Protein AF-A0A8T3WS77-F1 (afdb_monomer_lite)

Radius of gyration: 33.25 Å; chains: 1; bounding box: 55×69×124 Å

Structure (mmCIF, N/CA/C/O backbone):
data_AF-A0A8T3WS77-F1
#
_entry.id   AF-A0A8T3WS77-F1
#
loop_
_atom_site.group_PDB
_atom_site.id
_atom_site.type_symbol
_atom_site.label_atom_id
_atom_site.label_alt_id
_atom_site.label_comp_id
_atom_site.label_asym_id
_atom_site.label_entity_id
_atom_site.label_seq_id
_atom_site.pdbx_PDB_ins_code
_atom_site.Cartn_x
_atom_site.Cartn_y
_atom_site.Cartn_z
_atom_site.occupancy
_atom_site.B_iso_or_equiv
_atom_site.auth_seq_id
_atom_site.auth_comp_id
_atom_site.auth_asym_id
_atom_site.auth_atom_id
_atom_site.pdbx_PDB_model_num
ATOM 1 N N . MET A 1 1 ? -31.672 41.335 33.590 1.00 37.50 1 MET A N 1
ATOM 2 C CA . MET A 1 1 ? -30.505 41.787 32.797 1.00 37.50 1 MET A CA 1
ATOM 3 C C . MET A 1 1 ? -29.752 40.550 32.318 1.00 37.50 1 MET A C 1
ATOM 5 O O . MET A 1 1 ? -29.594 39.619 33.091 1.00 37.50 1 MET A O 1
ATOM 9 N N . LYS A 1 2 ? -29.423 40.515 31.024 1.00 42.16 2 LYS A N 1
ATOM 10 C CA . LYS A 1 2 ? -28.961 39.375 30.209 1.00 42.16 2 LYS A CA 1
ATOM 11 C C . LYS A 1 2 ? -27.838 38.520 30.824 1.00 42.16 2 LYS A C 1
ATOM 13 O O . LYS A 1 2 ? -26.858 39.079 31.298 1.00 42.16 2 LYS A O 1
ATOM 18 N N . ARG A 1 3 ? -27.877 37.203 30.573 1.00 32.72 3 ARG A N 1
ATOM 19 C CA . ARG A 1 3 ? -26.680 36.433 30.176 1.00 32.72 3 ARG A CA 1
ATOM 20 C C . ARG A 1 3 ? -27.038 35.281 29.228 1.00 32.72 3 ARG A C 1
ATOM 22 O O . ARG A 1 3 ? -27.359 34.172 29.628 1.00 32.72 3 ARG A O 1
ATOM 29 N N . GLN A 1 4 ? -27.001 35.613 27.937 1.00 43.47 4 GLN A N 1
ATOM 30 C CA . GLN A 1 4 ? -26.746 34.681 26.841 1.00 43.47 4 GLN A CA 1
ATOM 31 C C . GLN A 1 4 ? -25.265 34.278 26.916 1.00 43.47 4 GLN A C 1
ATOM 33 O O . GLN A 1 4 ? -24.414 35.101 26.588 1.00 43.47 4 GLN A O 1
ATOM 38 N N . THR A 1 5 ? -24.944 33.050 27.327 1.00 40.16 5 THR A N 1
ATOM 39 C CA . THR A 1 5 ? -23.551 32.543 27.303 1.00 40.16 5 THR A CA 1
ATOM 40 C C . THR A 1 5 ? -23.443 31.037 27.035 1.00 40.16 5 THR A C 1
ATOM 42 O O . THR A 1 5 ? -22.443 30.435 27.379 1.00 40.16 5 THR A O 1
ATOM 45 N N . LEU A 1 6 ? -24.433 30.411 26.390 1.00 41.38 6 LEU A N 1
ATOM 46 C CA . LEU A 1 6 ? -24.457 28.947 26.188 1.00 41.38 6 LEU A CA 1
ATOM 47 C C . LEU A 1 6 ? -24.265 28.489 24.730 1.00 41.38 6 LEU A C 1
ATOM 49 O O . LEU A 1 6 ? -24.618 27.373 24.381 1.00 41.38 6 LEU A O 1
ATOM 53 N N . LYS A 1 7 ? -23.722 29.339 23.846 1.00 40.12 7 LYS A N 1
ATOM 54 C CA . LYS A 1 7 ? -23.581 29.014 22.408 1.00 40.12 7 LYS A CA 1
ATOM 55 C C . LYS A 1 7 ? -22.184 29.212 21.802 1.00 40.12 7 LYS A C 1
ATOM 57 O O . LYS A 1 7 ? -22.070 29.208 20.583 1.00 40.12 7 LYS A O 1
ATOM 62 N N . ARG A 1 8 ? -21.128 29.415 22.601 1.00 38.31 8 ARG A N 1
ATOM 63 C CA . ARG A 1 8 ? -19.787 29.739 22.061 1.00 38.31 8 ARG A CA 1
ATOM 64 C C . ARG A 1 8 ? -18.691 28.689 22.262 1.00 38.31 8 ARG A C 1
ATOM 66 O O . ARG A 1 8 ? -17.668 28.819 21.601 1.00 38.31 8 ARG A O 1
ATOM 73 N N . ASP A 1 9 ? -18.913 27.641 23.052 1.00 38.66 9 ASP A N 1
ATOM 74 C CA . ASP A 1 9 ? -17.830 26.701 23.393 1.00 38.66 9 ASP A CA 1
ATOM 75 C C . ASP A 1 9 ? -17.678 25.512 22.426 1.00 38.66 9 ASP A C 1
ATOM 77 O O . ASP A 1 9 ? -16.672 24.817 22.469 1.00 38.66 9 ASP A O 1
ATOM 81 N N . LEU A 1 10 ? -18.595 25.335 21.468 1.00 42.12 10 LEU A N 1
ATOM 82 C CA . LEU A 1 10 ? -18.519 24.271 20.449 1.00 42.12 10 LEU A CA 1
ATOM 83 C C . LEU A 1 10 ? -17.577 24.585 19.268 1.00 42.12 10 LEU A C 1
ATOM 85 O O . LEU A 1 10 ? -17.506 23.809 18.322 1.00 42.12 10 LEU A O 1
ATOM 89 N N . LEU A 1 11 ? -16.891 25.735 19.271 1.00 35.28 11 LEU A N 1
ATOM 90 C CA . LEU A 1 11 ? -16.164 26.238 18.094 1.00 35.28 11 LEU A CA 1
ATOM 91 C C . LEU A 1 11 ? -14.633 26.264 18.230 1.00 35.28 11 LEU A C 1
ATOM 93 O O . LEU A 1 11 ? -13.970 26.622 17.262 1.00 35.28 11 LEU A O 1
ATOM 97 N N . PHE A 1 12 ? -14.053 25.878 19.375 1.00 39.97 12 PHE A N 1
ATOM 98 C CA . PHE A 1 12 ? -12.594 25.922 19.575 1.00 39.97 12 PHE A CA 1
ATOM 99 C C . PHE A 1 12 ? -12.070 24.765 20.456 1.00 39.97 12 PHE A C 1
ATOM 101 O O . PHE A 1 12 ? -11.932 24.945 21.669 1.00 39.97 12 PHE A O 1
ATOM 108 N N . PRO A 1 13 ? -11.716 23.597 19.880 1.00 44.62 13 PRO A N 1
ATOM 109 C CA . PRO A 1 13 ? -11.184 22.452 20.636 1.00 44.62 13 PRO A CA 1
ATOM 110 C C . PRO A 1 13 ? -9.808 22.709 21.288 1.00 44.62 13 PRO A C 1
ATOM 112 O O . PRO A 1 13 ? -9.414 22.004 22.215 1.00 44.62 13 PRO A O 1
ATOM 115 N N . GLU A 1 14 ? -9.084 23.755 20.884 1.00 38.44 14 GLU A N 1
ATOM 116 C CA . GLU A 1 14 ? -7.725 24.038 21.376 1.00 38.44 14 GLU A CA 1
ATOM 117 C C . GLU A 1 14 ? -7.670 24.563 22.822 1.00 38.44 14 GLU A C 1
ATOM 119 O O . GLU A 1 14 ? -6.635 24.464 23.484 1.00 38.44 14 GLU A O 1
ATOM 124 N N . ARG A 1 15 ? -8.786 25.067 23.372 1.00 41.72 15 ARG A N 1
ATOM 125 C CA . ARG A 1 15 ? -8.836 25.489 24.785 1.00 41.72 15 ARG A CA 1
ATOM 126 C C . ARG A 1 15 ? -8.884 24.324 25.779 1.00 41.72 15 ARG A C 1
ATOM 128 O O . ARG A 1 15 ? -8.581 24.544 26.949 1.00 41.72 15 ARG A O 1
ATOM 135 N N . ASN A 1 16 ? -9.169 23.099 25.331 1.00 52.88 16 ASN A N 1
ATOM 136 C CA . ASN A 1 16 ? -9.211 21.922 26.207 1.00 52.88 16 ASN A CA 1
ATOM 137 C C . ASN A 1 16 ? -7.826 21.332 26.518 1.00 52.88 16 ASN A C 1
ATOM 139 O O . ASN A 1 16 ? -7.649 20.717 27.567 1.00 52.88 16 ASN A O 1
ATOM 143 N N . VAL A 1 17 ? -6.813 21.581 25.682 1.00 53.41 17 VAL A N 1
ATOM 144 C CA . VAL A 1 17 ? -5.454 21.045 25.902 1.00 53.41 17 VAL A CA 1
ATOM 145 C C . VAL A 1 17 ? -4.770 21.685 27.116 1.00 53.41 17 VAL A C 1
ATOM 147 O O . VAL A 1 17 ? -4.058 21.021 27.864 1.00 53.41 17 VAL A O 1
ATOM 150 N N . PHE A 1 18 ? -5.037 22.964 27.383 1.00 44.22 18 PHE A N 1
ATOM 151 C CA . PHE A 1 18 ? -4.497 23.642 28.566 1.00 44.22 18 PHE A CA 1
ATOM 152 C C . PHE A 1 18 ? -5.284 23.337 29.851 1.00 44.22 18 PHE A C 1
ATOM 154 O O . PHE A 1 18 ? -4.713 23.407 30.939 1.00 44.22 18 PHE A O 1
ATOM 161 N N . GLY A 1 19 ? -6.557 22.938 29.740 1.00 55.22 19 GLY A N 1
ATOM 162 C CA . GLY A 1 19 ? -7.317 22.368 30.860 1.00 55.22 19 GLY A CA 1
ATOM 163 C C . GLY A 1 19 ? -6.728 21.033 31.328 1.00 55.22 19 GLY A C 1
ATOM 164 O O . GLY A 1 19 ? -6.504 20.848 32.521 1.00 55.22 19 GLY A O 1
ATOM 165 N N . LEU A 1 20 ? -6.340 20.174 30.376 1.00 51.81 20 LEU A N 1
ATOM 166 C CA . LEU A 1 20 ? -5.694 18.876 30.624 1.00 51.81 20 LEU A CA 1
ATOM 167 C C . LEU A 1 20 ? -4.402 18.982 31.455 1.00 51.81 20 LEU A C 1
ATOM 169 O O . LEU A 1 20 ? -4.178 18.186 32.364 1.00 51.81 20 LEU A O 1
ATOM 173 N N . LEU A 1 21 ? -3.562 19.986 31.186 1.00 50.09 21 LEU A N 1
ATOM 174 C CA . LEU A 1 21 ? -2.326 20.225 31.947 1.00 50.09 21 LEU A CA 1
ATOM 175 C C . LEU A 1 21 ? -2.589 20.742 33.369 1.00 50.09 21 LEU A C 1
ATOM 177 O O . LEU A 1 21 ? -1.836 20.421 34.290 1.00 50.09 21 LEU A O 1
ATOM 181 N N . ARG A 1 22 ? -3.656 21.526 33.556 1.00 49.22 22 ARG A N 1
ATOM 182 C CA . ARG A 1 22 ? -4.035 22.077 34.863 1.00 49.22 22 ARG A CA 1
ATOM 183 C C . ARG A 1 22 ? -4.580 20.999 35.796 1.00 49.22 22 ARG A C 1
ATOM 185 O O . ARG A 1 22 ? -4.257 20.997 36.981 1.00 49.22 22 ARG A O 1
ATOM 192 N N . ASP A 1 23 ? -5.367 20.076 35.258 1.00 49.25 23 ASP A N 1
ATOM 193 C CA . ASP A 1 23 ? -6.013 19.027 36.047 1.00 49.25 23 ASP A CA 1
ATOM 194 C C . ASP A 1 23 ? -5.061 17.845 36.334 1.00 49.25 23 ASP A C 1
ATOM 196 O O . ASP A 1 23 ? -5.193 17.172 37.354 1.00 49.25 23 ASP A O 1
ATOM 200 N N . TYR A 1 24 ? -4.007 17.669 35.525 1.00 51.91 24 TYR A N 1
ATOM 201 C CA . TYR A 1 24 ? -2.871 16.798 35.857 1.00 51.91 24 TYR A CA 1
ATOM 202 C C . TYR A 1 24 ? -2.105 17.285 37.100 1.00 51.91 24 TYR A C 1
ATOM 204 O O . TYR A 1 24 ? -1.693 16.486 37.938 1.00 51.91 24 TYR A O 1
ATOM 212 N N . GLN A 1 25 ? -1.942 18.602 37.262 1.00 50.12 25 GLN A N 1
ATOM 213 C CA . GLN A 1 25 ? -1.237 19.177 38.415 1.00 50.12 25 GLN A CA 1
ATOM 214 C C . GLN A 1 25 ? -2.033 19.098 39.725 1.00 50.12 25 GLN A C 1
ATOM 216 O O . GLN A 1 25 ? -1.439 19.205 40.798 1.00 50.12 25 GLN A O 1
ATOM 221 N N . SER A 1 26 ? -3.354 18.912 39.670 1.00 53.62 26 SER A N 1
ATOM 222 C CA . SER A 1 26 ? -4.216 18.927 40.857 1.00 53.62 26 SER A CA 1
ATOM 223 C C . SER A 1 26 ? -4.420 17.554 41.509 1.00 53.62 26 SER A C 1
ATOM 225 O O . SER A 1 26 ? -5.131 17.473 42.509 1.00 53.62 26 SER A O 1
ATOM 227 N N . ASN A 1 27 ? -3.796 16.481 40.996 1.00 42.94 27 ASN A N 1
ATOM 228 C CA . ASN A 1 27 ? -3.907 15.112 41.534 1.00 42.94 27 ASN A CA 1
ATOM 229 C C . AS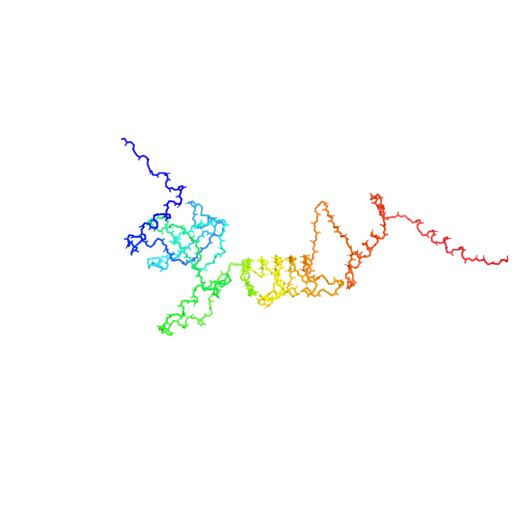N A 1 27 ? -5.361 14.599 41.684 1.00 42.94 27 ASN A C 1
ATOM 231 O O . ASN A 1 27 ? -5.629 13.655 42.424 1.00 42.94 27 ASN A O 1
ATOM 235 N N . SER A 1 28 ? -6.304 15.190 40.946 1.00 45.47 28 SER A N 1
ATOM 236 C CA . SER A 1 28 ? -7.742 14.883 40.960 1.00 45.47 28 SER A CA 1
ATOM 237 C C . SER A 1 28 ? -8.131 13.848 39.886 1.00 45.47 28 SER A C 1
ATOM 239 O O . SER A 1 28 ? -9.201 13.930 39.285 1.00 45.47 28 SER A O 1
ATOM 241 N N . LEU A 1 29 ? -7.252 12.888 39.595 1.00 46.59 29 LEU A N 1
ATOM 242 C CA . LEU A 1 29 ? -7.400 11.944 38.476 1.00 46.59 29 LEU A CA 1
ATOM 243 C C . LEU A 1 29 ? -8.070 10.610 38.850 1.00 46.59 29 LEU A C 1
ATOM 245 O O . LEU A 1 29 ? -8.107 9.707 38.020 1.00 46.59 29 LEU A O 1
ATOM 249 N N . SER A 1 30 ? -8.596 10.446 40.069 1.00 42.34 30 SER A N 1
ATOM 250 C CA . SER A 1 30 ? -9.096 9.133 40.510 1.00 42.34 30 SER A CA 1
ATOM 251 C C . SER A 1 30 ? -10.479 8.742 39.977 1.00 42.34 30 SER A C 1
ATOM 253 O O . SER A 1 30 ? -10.819 7.576 40.100 1.00 42.34 30 SER A O 1
ATOM 255 N N . ASP A 1 31 ? -11.250 9.655 39.369 1.00 44.44 31 ASP A N 1
ATOM 256 C CA . ASP A 1 31 ? -12.595 9.335 38.837 1.00 44.44 31 ASP A CA 1
ATOM 257 C C . ASP A 1 31 ? -12.935 9.966 37.471 1.00 44.44 31 ASP A C 1
ATOM 259 O O . ASP A 1 31 ? -13.954 9.638 36.863 1.00 44.44 31 ASP A O 1
ATOM 263 N N . SER A 1 32 ? -12.087 10.847 36.931 1.00 48.34 32 SER A N 1
ATOM 264 C CA . SER A 1 32 ? -12.316 11.536 35.652 1.00 48.34 32 SER A CA 1
ATOM 265 C C . SER A 1 32 ? -11.465 10.939 34.530 1.00 48.34 32 SER A C 1
ATOM 267 O O . SER A 1 32 ? -10.690 11.620 33.861 1.00 48.34 32 SER A O 1
ATOM 269 N N . GLY A 1 33 ? -11.578 9.626 34.325 1.00 55.62 33 GLY A N 1
ATOM 270 C CA . GLY A 1 33 ? -10.939 8.945 33.201 1.00 55.62 33 GLY A CA 1
ATOM 271 C C . GLY A 1 33 ? -11.554 9.392 31.876 1.00 55.62 33 GLY A C 1
ATOM 272 O O . GLY A 1 33 ? -12.434 8.720 31.369 1.00 55.62 33 GLY A O 1
ATOM 273 N N . PHE A 1 34 ? -11.124 10.529 31.323 1.00 71.50 34 PHE A N 1
ATOM 274 C CA . PHE A 1 34 ? -11.650 11.066 30.061 1.00 71.50 34 PHE A CA 1
ATOM 275 C C . PHE A 1 34 ? -11.342 10.167 28.859 1.00 71.50 34 PHE A C 1
ATOM 277 O O . PHE A 1 34 ? -12.087 10.173 27.883 1.00 71.50 34 PHE A O 1
ATOM 284 N N . LEU A 1 35 ? -10.254 9.395 28.930 1.00 85.88 35 LEU A N 1
ATOM 285 C CA . LEU A 1 35 ? -9.844 8.457 27.894 1.00 85.88 35 LEU A CA 1
ATOM 286 C C . LEU A 1 35 ? -10.231 7.036 28.299 1.00 85.88 35 LEU A C 1
ATOM 288 O O . LEU A 1 35 ? -9.735 6.501 29.291 1.00 85.88 35 LEU A O 1
ATOM 292 N N . HIS A 1 36 ? -11.075 6.409 27.494 1.00 89.62 36 HIS A N 1
ATOM 293 C CA . HIS A 1 36 ? -11.517 5.043 27.697 1.00 89.62 36 HIS A CA 1
ATOM 294 C C . HIS A 1 36 ? -10.959 4.121 26.629 1.00 89.62 36 HIS A C 1
ATOM 296 O O . HIS A 1 36 ? -10.745 4.496 25.476 1.00 89.62 36 HIS A O 1
ATOM 302 N N . ARG A 1 37 ? -10.761 2.868 27.026 1.00 88.25 37 ARG A N 1
ATOM 303 C CA . ARG A 1 37 ? -10.447 1.791 26.103 1.00 88.25 37 ARG A CA 1
ATOM 304 C C . ARG A 1 37 ? -11.737 1.124 25.653 1.00 88.25 37 ARG A C 1
ATOM 306 O O . ARG A 1 37 ? -12.512 0.687 26.506 1.00 88.25 37 ARG A O 1
ATOM 313 N N . ALA A 1 38 ? -11.929 0.980 24.349 1.00 91.62 38 ALA A N 1
ATOM 314 C CA . ALA A 1 38 ? -13.107 0.333 23.790 1.00 91.62 38 ALA A CA 1
ATOM 315 C C . ALA A 1 38 ? -12.745 -0.755 22.770 1.00 91.62 38 ALA A C 1
ATOM 317 O O . ALA A 1 38 ? -11.688 -0.682 22.145 1.00 91.62 38 ALA A O 1
ATOM 318 N N . ILE A 1 39 ? -13.616 -1.755 22.621 1.00 89.81 39 ILE A N 1
ATOM 319 C CA . ILE A 1 39 ? -13.580 -2.747 21.535 1.00 89.81 39 ILE A CA 1
ATOM 320 C C . ILE A 1 39 ? -14.597 -2.332 20.489 1.00 89.81 39 ILE A C 1
ATOM 322 O O . ILE A 1 39 ? -15.760 -2.103 20.819 1.00 89.81 39 ILE A O 1
ATOM 326 N N . VAL A 1 40 ? -14.165 -2.256 19.240 1.00 91.06 40 VAL A N 1
ATOM 327 C CA . VAL A 1 40 ? -15.022 -1.957 18.097 1.00 91.06 40 VAL A CA 1
ATOM 328 C C . VAL A 1 40 ? -15.976 -3.125 17.878 1.00 91.06 40 VAL A C 1
ATOM 330 O O . VAL A 1 40 ? -15.537 -4.259 17.718 1.00 91.06 40 VAL A O 1
ATOM 333 N N . VAL A 1 41 ? -17.276 -2.855 17.877 1.00 91.44 41 VAL A N 1
ATOM 334 C CA . VAL A 1 41 ? -18.315 -3.869 17.648 1.00 91.44 41 VAL A CA 1
ATOM 335 C C . VAL A 1 41 ? -18.865 -3.772 16.237 1.00 91.44 41 VAL A C 1
ATOM 337 O O . VAL A 1 41 ? -19.059 -4.799 15.605 1.00 91.44 41 VAL A O 1
ATOM 340 N N . SER A 1 42 ? -19.085 -2.556 15.741 1.00 91.06 42 SER A N 1
ATOM 341 C CA . SER A 1 42 ? -19.472 -2.326 14.352 1.00 91.06 42 SER A CA 1
ATOM 342 C C . SER A 1 42 ? -18.898 -1.017 13.830 1.00 91.06 42 SER A C 1
ATOM 344 O O . SER A 1 42 ? -18.563 -0.111 14.604 1.00 91.06 42 SER A O 1
ATOM 346 N N . ILE A 1 43 ? -18.769 -0.923 12.508 1.00 91.25 43 ILE A N 1
ATOM 347 C CA . ILE A 1 43 ? -18.176 0.227 11.823 1.00 91.25 43 ILE A CA 1
ATOM 348 C C . ILE A 1 43 ? -19.105 0.680 10.710 1.00 91.25 43 ILE A C 1
ATOM 350 O O . ILE A 1 43 ? -19.525 -0.112 9.871 1.00 91.25 43 ILE A O 1
ATOM 354 N N . ASP A 1 44 ? -19.350 1.982 10.649 1.00 90.81 44 ASP A N 1
ATOM 355 C CA . ASP A 1 44 ? -19.983 2.605 9.502 1.00 90.81 44 ASP A CA 1
ATOM 356 C C . ASP A 1 44 ? -18.950 3.317 8.632 1.00 90.81 44 ASP A C 1
ATOM 358 O O . ASP A 1 44 ? -18.524 4.443 8.897 1.00 90.81 44 ASP A O 1
ATOM 362 N N . GLN A 1 45 ? -18.561 2.632 7.560 1.00 86.56 45 GLN A N 1
ATOM 363 C CA . GLN A 1 45 ? -17.568 3.102 6.599 1.00 86.56 45 GLN A CA 1
ATOM 364 C C . GLN A 1 45 ? -18.089 4.248 5.713 1.00 86.56 45 GLN A C 1
ATOM 366 O O . GLN A 1 45 ? -17.304 5.064 5.223 1.00 86.56 45 GLN A O 1
ATOM 371 N N . LEU A 1 46 ? -19.406 4.332 5.492 1.00 84.38 46 LEU A N 1
ATOM 372 C CA . LEU A 1 46 ? -20.017 5.271 4.542 1.00 84.38 46 LEU A CA 1
ATOM 373 C C . LEU A 1 46 ? -20.597 6.520 5.218 1.00 84.38 46 LEU A C 1
ATOM 375 O O . LEU A 1 46 ? -20.644 7.581 4.585 1.00 84.38 46 LEU A O 1
ATOM 379 N N . GLY A 1 47 ? -20.960 6.411 6.493 1.00 84.69 47 GLY A N 1
ATOM 380 C CA . GLY A 1 47 ? -21.608 7.445 7.288 1.00 84.69 47 GLY A CA 1
ATOM 381 C C . GLY A 1 47 ? -23.139 7.389 7.204 1.00 84.69 47 GLY A C 1
ATOM 382 O O . GLY A 1 47 ? -23.723 7.180 6.137 1.00 84.69 47 GLY A O 1
ATOM 383 N N . GLY A 1 48 ? -23.800 7.666 8.328 1.00 83.81 48 GLY A N 1
ATOM 384 C CA . GLY A 1 48 ? -25.252 7.749 8.469 1.00 83.81 48 GLY A CA 1
ATOM 385 C C . GLY A 1 48 ? -25.986 6.423 8.691 1.00 83.81 48 GLY A C 1
ATOM 386 O O . GLY A 1 48 ? -27.206 6.425 8.556 1.00 83.81 48 GLY A O 1
ATOM 387 N N . ALA A 1 49 ? -25.285 5.320 8.972 1.00 85.44 49 ALA A N 1
ATOM 388 C CA . ALA A 1 49 ? -25.870 4.003 9.235 1.00 85.44 49 ALA A CA 1
ATOM 389 C C . ALA A 1 49 ? -26.010 3.669 10.731 1.00 85.44 49 ALA A C 1
ATOM 391 O O . ALA A 1 49 ? -26.813 2.805 11.076 1.00 85.44 49 ALA A O 1
ATOM 392 N N . LEU A 1 50 ? -25.242 4.316 11.620 1.00 83.56 50 LEU A N 1
ATOM 393 C CA . LEU A 1 50 ? -25.298 4.025 13.064 1.00 83.56 50 LEU A CA 1
ATOM 394 C C . LEU A 1 50 ? -26.350 4.860 13.794 1.00 83.56 50 LEU A C 1
ATOM 396 O O . LEU A 1 50 ? -26.946 4.374 14.752 1.00 83.56 50 LEU A O 1
ATOM 400 N N . GLU A 1 51 ? -26.564 6.099 13.350 1.00 80.88 51 GLU A N 1
ATOM 401 C CA . GLU A 1 51 ? -27.537 7.023 13.932 1.00 80.88 51 GLU A CA 1
ATOM 402 C C . GLU A 1 51 ? -28.317 7.748 12.834 1.00 80.88 51 GLU A C 1
ATOM 404 O O . GLU A 1 51 ? -27.746 8.238 11.855 1.00 80.88 51 GLU A O 1
ATOM 409 N N . ASP A 1 52 ? -29.632 7.870 13.026 1.00 72.62 52 ASP A N 1
ATOM 410 C CA . ASP A 1 52 ? -30.506 8.503 12.041 1.00 72.62 52 ASP A CA 1
ATOM 411 C C . ASP A 1 52 ? -30.231 10.011 11.907 1.00 72.62 52 ASP A C 1
ATOM 413 O O . ASP A 1 52 ? -30.245 10.544 10.788 1.00 72.62 52 ASP A O 1
ATOM 417 N N . LYS A 1 53 ? -30.020 10.728 13.030 1.00 72.31 53 LYS A N 1
ATOM 418 C CA . LYS A 1 53 ? -29.816 12.193 13.072 1.00 72.31 53 LYS A CA 1
ATOM 419 C C . LYS A 1 53 ? -29.066 12.667 14.341 1.00 72.31 53 LYS A C 1
ATOM 421 O O . LYS A 1 53 ? -29.581 12.432 15.431 1.00 72.31 53 LYS A O 1
ATOM 426 N N . PRO A 1 54 ? -27.991 13.478 14.218 1.00 77.38 54 PRO A N 1
ATOM 427 C CA . PRO A 1 54 ? -27.297 13.818 12.975 1.00 77.38 54 PRO A CA 1
ATOM 428 C C . PRO A 1 54 ? -26.669 12.568 12.353 1.00 77.38 54 PRO A C 1
ATOM 430 O O . PRO A 1 54 ? -26.224 11.679 13.066 1.00 77.38 54 PRO A O 1
ATOM 433 N N . LYS A 1 55 ? -26.645 12.497 11.016 1.00 85.06 55 LYS A N 1
ATOM 434 C CA . LYS A 1 55 ? -25.969 11.389 10.336 1.00 85.06 55 LYS A CA 1
ATOM 435 C C . LYS A 1 55 ? -24.509 11.374 10.760 1.00 85.06 55 LYS A C 1
ATOM 437 O O . LYS A 1 55 ? -23.815 12.380 10.603 1.00 85.06 55 LYS A O 1
ATOM 442 N N . ASN A 1 56 ? -24.066 10.237 11.265 1.00 88.88 56 ASN A N 1
ATOM 443 C CA . ASN A 1 56 ? -22.694 10.057 11.689 1.00 88.88 56 ASN A CA 1
ATOM 444 C C . ASN A 1 56 ? -21.734 10.157 10.475 1.00 88.88 56 ASN A C 1
ATOM 446 O O . ASN A 1 56 ? -22.085 9.741 9.368 1.00 88.88 56 ASN A O 1
ATOM 450 N N . PRO A 1 57 ? -20.537 10.742 10.633 1.00 90.38 57 PRO A N 1
ATOM 451 C CA . PRO A 1 57 ? -19.529 10.811 9.582 1.00 90.38 57 PRO A CA 1
ATOM 452 C C . PRO A 1 57 ? -19.002 9.420 9.205 1.00 90.38 57 PRO A C 1
ATOM 454 O O . PRO A 1 57 ? -19.203 8.432 9.918 1.00 90.38 57 PRO A O 1
ATOM 457 N N . LYS A 1 58 ? -18.280 9.359 8.082 1.00 89.19 58 LYS A N 1
ATOM 458 C CA . LYS A 1 58 ? -17.561 8.154 7.648 1.00 89.19 58 LYS A CA 1
ATOM 459 C C . LYS A 1 58 ? -16.630 7.652 8.748 1.00 89.19 58 LYS A C 1
ATOM 461 O O . LYS A 1 58 ? -16.029 8.463 9.446 1.00 89.19 58 LYS A O 1
ATOM 466 N N . ASN A 1 59 ? -16.486 6.336 8.853 1.00 90.69 59 ASN A N 1
ATOM 467 C CA . ASN A 1 59 ? -15.658 5.640 9.842 1.00 90.69 59 ASN A CA 1
ATOM 468 C C . ASN A 1 59 ? -16.053 5.920 11.297 1.00 90.69 59 ASN A C 1
ATOM 470 O O . ASN A 1 59 ? -15.211 5.914 12.197 1.00 90.69 59 ASN A O 1
ATOM 474 N N . SER A 1 60 ? -17.341 6.165 11.534 1.00 93.44 60 SER A N 1
ATOM 475 C CA . SER A 1 60 ? -17.882 6.117 12.894 1.00 93.44 60 SER A CA 1
ATOM 476 C C . SER A 1 60 ? -18.005 4.669 13.351 1.00 93.44 60 SER A C 1
ATOM 478 O O . SER A 1 60 ? -18.169 3.766 12.530 1.00 93.44 60 SER A O 1
ATOM 480 N N . ILE A 1 61 ? -17.953 4.450 14.658 1.00 94.62 61 ILE A N 1
ATOM 481 C CA . ILE A 1 61 ? -17.941 3.110 15.246 1.00 94.62 61 ILE A CA 1
ATOM 482 C C . ILE A 1 61 ? -18.968 3.007 16.365 1.00 94.62 61 ILE A C 1
ATOM 484 O O . ILE A 1 61 ? -19.182 3.978 17.086 1.00 94.62 61 ILE A O 1
ATOM 488 N N . LYS A 1 62 ? -19.548 1.822 16.561 1.00 95.06 62 LYS A N 1
ATOM 489 C CA . LYS A 1 62 ? -20.095 1.433 17.866 1.00 95.06 62 LYS A CA 1
ATOM 490 C C . LYS A 1 62 ? -19.029 0.653 18.601 1.00 95.06 62 LYS A C 1
ATOM 492 O O . LYS A 1 62 ? -18.444 -0.278 18.041 1.00 95.06 62 LYS A O 1
ATOM 497 N N . ALA A 1 63 ? -18.761 1.028 19.845 1.00 94.19 63 ALA A N 1
ATOM 498 C CA . ALA A 1 63 ? -17.709 0.383 20.611 1.00 94.19 63 ALA A CA 1
ATOM 499 C C . ALA A 1 63 ? -18.123 0.126 22.057 1.00 94.19 63 ALA A C 1
ATOM 501 O O . ALA A 1 63 ? -18.825 0.911 22.689 1.00 94.19 63 ALA A O 1
ATOM 502 N N . ARG A 1 64 ? -17.653 -0.999 22.591 1.00 92.00 64 ARG A N 1
ATOM 503 C CA . ARG A 1 64 ? -17.898 -1.424 23.966 1.00 92.00 64 ARG A CA 1
ATOM 504 C C . ARG A 1 64 ? -16.742 -1.000 24.852 1.00 92.00 64 ARG A C 1
ATOM 506 O O . ARG A 1 64 ? -15.608 -1.414 24.616 1.00 92.00 64 ARG A O 1
ATOM 513 N N . ILE A 1 65 ? -17.019 -0.209 25.884 1.00 91.00 65 ILE A N 1
ATOM 514 C CA . ILE A 1 65 ? -15.999 0.212 26.849 1.00 91.00 65 ILE A CA 1
ATOM 515 C C . ILE A 1 65 ? -15.556 -0.989 27.690 1.00 91.00 65 ILE A C 1
ATOM 517 O O . ILE A 1 65 ? -16.372 -1.625 28.347 1.00 91.00 65 ILE A O 1
ATOM 521 N N . ILE A 1 66 ? -14.257 -1.293 27.688 1.00 83.31 66 ILE A N 1
ATOM 522 C CA . ILE A 1 66 ? -13.696 -2.426 28.448 1.00 83.31 66 ILE A CA 1
ATOM 523 C C . ILE A 1 66 ? -13.526 -2.065 29.921 1.00 83.31 66 ILE A C 1
ATOM 525 O O . ILE A 1 66 ? -13.683 -2.909 30.796 1.00 83.31 66 ILE A O 1
ATOM 529 N N . SER A 1 67 ? -13.170 -0.810 30.199 1.00 73.56 67 SER A N 1
ATOM 530 C CA . SER A 1 67 ? -12.887 -0.342 31.558 1.00 73.56 67 SER A CA 1
ATOM 531 C C . SER A 1 67 ? -14.137 -0.184 32.426 1.00 73.56 67 SER A C 1
ATOM 533 O O . SER A 1 67 ? -14.009 0.113 33.607 1.00 73.56 67 SER A O 1
ATOM 535 N N . ASP A 1 68 ? -15.331 -0.331 31.854 1.00 76.62 68 ASP A N 1
ATOM 536 C CA . ASP A 1 68 ? -16.594 -0.065 32.529 1.00 76.62 68 ASP A CA 1
ATOM 537 C C . ASP A 1 68 ? -17.484 -1.312 32.490 1.00 76.62 68 ASP A C 1
ATOM 539 O O . ASP A 1 68 ? -18.025 -1.688 31.450 1.00 76.62 68 ASP A O 1
ATOM 543 N N . ALA A 1 69 ? -17.638 -1.955 33.647 1.00 70.00 69 ALA A N 1
ATOM 544 C CA . ALA A 1 69 ? -18.429 -3.174 33.793 1.00 70.00 69 ALA A CA 1
ATOM 545 C C . ALA A 1 69 ? -19.926 -2.967 33.501 1.00 70.00 69 ALA A C 1
ATOM 547 O O . ALA A 1 69 ? -20.633 -3.936 33.254 1.00 70.00 69 ALA A O 1
ATOM 548 N N . SER A 1 70 ? -20.430 -1.729 33.502 1.00 73.44 70 SER A N 1
ATOM 549 C CA . SER A 1 70 ? -21.811 -1.466 33.081 1.00 73.44 70 SER A CA 1
ATOM 550 C C . SER A 1 70 ? -21.994 -1.672 31.574 1.00 73.44 70 SER A C 1
ATOM 552 O O . SER A 1 70 ? -23.018 -2.191 31.131 1.00 73.44 70 SER A O 1
ATOM 554 N N . HIS A 1 71 ? -20.960 -1.364 30.786 1.00 71.38 71 HIS A N 1
ATOM 555 C CA . HIS A 1 71 ? -20.986 -1.480 29.334 1.00 71.38 71 HIS A CA 1
ATOM 556 C C . HIS A 1 71 ? -20.802 -2.916 28.846 1.00 71.38 71 HIS A C 1
ATOM 558 O O . HIS A 1 71 ? -21.112 -3.193 27.691 1.00 71.38 71 HIS A O 1
ATOM 564 N N . SER A 1 72 ? -20.336 -3.854 29.677 1.00 72.62 72 SER A N 1
ATOM 565 C CA . SER A 1 72 ? -20.258 -5.270 29.289 1.00 72.62 72 SER A CA 1
ATOM 566 C C . SER A 1 72 ? -21.635 -5.934 29.190 1.00 72.62 72 SER A C 1
ATOM 568 O O . SER A 1 72 ? -21.786 -6.897 28.446 1.00 72.62 72 SER A O 1
ATOM 570 N N . MET A 1 73 ? -22.642 -5.384 29.876 1.00 74.44 73 MET A N 1
ATOM 571 C CA . MET A 1 73 ? -23.997 -5.942 29.955 1.00 74.44 73 MET A CA 1
ATOM 572 C C . MET A 1 73 ? -24.962 -5.358 28.912 1.00 74.44 73 MET A C 1
ATOM 574 O O . MET A 1 73 ? -26.089 -5.832 28.793 1.00 74.44 73 MET A O 1
ATOM 578 N N . LEU A 1 74 ? -24.544 -4.329 28.167 1.00 79.81 74 LEU A N 1
ATOM 579 C CA . LEU A 1 74 ? -25.365 -3.699 27.130 1.00 79.81 74 LEU A CA 1
ATOM 580 C C . LEU A 1 74 ? -25.476 -4.584 25.884 1.00 79.81 74 LEU A C 1
ATOM 582 O O . LEU A 1 74 ? -24.499 -5.227 25.477 1.00 79.81 74 LEU A O 1
ATOM 586 N N . ASN A 1 75 ? -26.639 -4.557 25.232 1.00 87.25 75 ASN A N 1
ATOM 587 C CA . ASN A 1 75 ? -26.786 -5.125 23.894 1.00 87.25 75 ASN A CA 1
ATOM 588 C C . ASN A 1 75 ? -25.981 -4.297 22.886 1.00 87.25 75 ASN A C 1
ATOM 590 O O . ASN A 1 75 ? -25.701 -3.123 23.117 1.00 87.25 75 ASN A O 1
ATOM 594 N N . ASN A 1 76 ? -25.619 -4.897 21.750 1.00 85.06 76 ASN A N 1
ATOM 595 C CA . ASN A 1 76 ? -24.831 -4.209 20.721 1.00 85.06 76 ASN A CA 1
ATOM 596 C C . ASN A 1 76 ? -25.544 -2.971 20.146 1.00 85.06 76 ASN A C 1
ATOM 598 O O . ASN A 1 76 ? -24.881 -2.014 19.749 1.00 85.06 76 ASN A O 1
ATOM 602 N N . ASP A 1 77 ? -26.878 -2.967 20.146 1.00 85.12 77 ASP A N 1
ATOM 603 C CA . ASP A 1 77 ? -27.675 -1.836 19.670 1.00 85.12 77 ASP A CA 1
ATOM 604 C C . ASP A 1 77 ? -27.592 -0.622 20.600 1.00 85.12 77 ASP A C 1
ATOM 606 O O . ASP A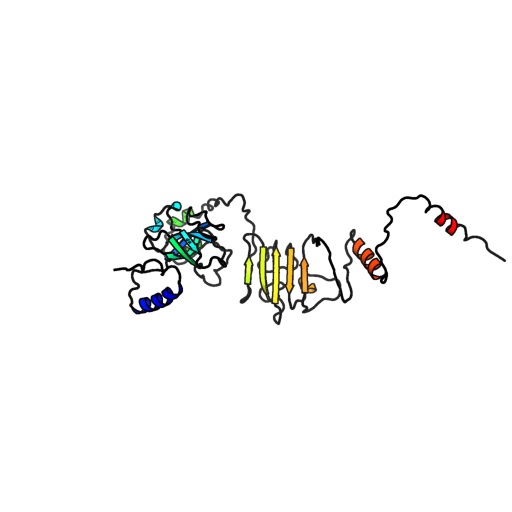 1 77 ? -27.585 0.507 20.106 1.00 85.12 77 ASP A O 1
ATOM 610 N N . ASP A 1 78 ? -27.424 -0.864 21.903 1.00 88.12 78 ASP A N 1
ATOM 611 C CA . ASP A 1 78 ? -27.377 0.143 22.971 1.00 88.12 78 ASP A CA 1
ATOM 612 C C . ASP A 1 78 ? -25.960 0.690 23.222 1.00 88.12 78 ASP A C 1
ATOM 614 O O . ASP A 1 78 ? -25.735 1.456 24.160 1.00 88.12 78 ASP A O 1
ATOM 618 N N . LEU A 1 79 ? -24.973 0.266 22.426 1.00 92.00 79 LEU A N 1
ATOM 619 C CA . LEU A 1 79 ? -23.596 0.723 22.579 1.00 92.00 79 LEU A CA 1
ATOM 620 C C . LEU A 1 79 ? -23.421 2.170 22.106 1.00 92.00 79 LEU A C 1
ATOM 622 O O . LEU A 1 79 ? -24.002 2.554 21.085 1.00 92.00 79 LEU A O 1
ATOM 626 N N . PRO A 1 80 ? -22.555 2.943 22.784 1.00 93.81 80 PRO A N 1
ATOM 627 C CA . PRO A 1 80 ? -22.263 4.304 22.379 1.00 93.81 80 PRO A CA 1
ATOM 628 C C . PRO A 1 80 ? -21.601 4.363 21.005 1.00 93.81 80 PRO A C 1
ATOM 630 O O . PRO A 1 80 ? -20.817 3.486 20.614 1.00 93.81 80 PRO A O 1
ATOM 633 N N . VAL A 1 81 ? -21.912 5.442 20.293 1.00 94.50 81 VAL A N 1
ATOM 634 C CA . VAL A 1 81 ? -21.363 5.738 18.972 1.00 94.50 81 VAL A CA 1
ATOM 635 C C . VAL A 1 81 ? -20.214 6.722 19.119 1.00 94.50 81 VAL A C 1
ATOM 637 O O . VAL A 1 81 ? -20.322 7.738 19.805 1.00 94.50 81 VAL A O 1
ATOM 640 N N . PHE A 1 82 ? -19.106 6.427 18.446 1.00 94.75 82 PHE A N 1
ATOM 641 C CA . PHE A 1 82 ? -17.930 7.279 18.429 1.00 94.75 82 PHE A CA 1
ATOM 642 C C . PHE A 1 82 ? -17.615 7.729 17.009 1.00 94.75 82 PHE A C 1
ATOM 644 O O . PHE A 1 82 ? -17.436 6.909 16.105 1.00 94.75 82 PHE A O 1
ATOM 651 N N . TRP A 1 83 ? -17.514 9.037 16.810 1.00 94.44 83 TRP A N 1
ATOM 652 C CA . TRP A 1 83 ? -17.060 9.622 15.550 1.00 94.44 83 TRP A CA 1
ATOM 653 C C . TRP A 1 83 ? -15.534 9.674 15.495 1.00 94.44 83 TRP A C 1
ATOM 655 O O . TRP A 1 83 ? -14.883 9.771 16.534 1.00 94.44 83 TRP A O 1
ATOM 665 N N . PRO A 1 84 ? -14.916 9.621 14.308 1.00 93.19 84 PRO A N 1
ATOM 666 C CA . PRO A 1 84 ? -13.480 9.798 14.220 1.00 93.19 84 PRO A CA 1
ATOM 667 C C . PRO A 1 84 ? -13.093 11.231 14.565 1.00 93.19 84 PRO A C 1
ATOM 669 O O . PRO A 1 84 ? -13.632 12.183 13.999 1.00 93.19 84 PRO A O 1
ATOM 672 N N . LEU A 1 85 ? -12.085 11.383 15.424 1.00 91.94 85 LEU A N 1
ATOM 673 C CA . LEU A 1 85 ? -11.500 12.692 15.715 1.00 91.94 85 LEU A CA 1
ATOM 674 C C . LEU A 1 85 ? -10.916 13.351 14.446 1.00 91.94 85 LEU A C 1
ATOM 676 O O . LEU A 1 85 ? -10.943 14.574 14.311 1.00 91.94 85 LEU A O 1
ATOM 680 N N . PHE A 1 86 ? -10.428 12.543 13.494 1.00 86.25 86 PHE A N 1
ATOM 681 C CA . PHE A 1 86 ? -9.826 12.994 12.234 1.00 86.25 86 PHE A CA 1
ATOM 682 C C . PHE A 1 86 ? -10.552 12.400 11.013 1.00 86.25 86 PHE A C 1
ATOM 684 O O . PHE A 1 86 ? -10.152 11.355 10.507 1.00 86.25 86 PHE A O 1
ATOM 691 N N . PRO A 1 87 ? -11.600 13.050 10.479 1.00 72.69 87 PRO A N 1
ATOM 692 C CA . PRO A 1 87 ? -12.489 12.451 9.476 1.00 72.69 87 PRO A CA 1
ATOM 693 C C . PRO A 1 87 ? -11.842 12.171 8.107 1.00 72.69 87 PRO A C 1
ATOM 695 O O . PRO A 1 87 ? -12.406 11.416 7.319 1.00 72.69 87 PRO A O 1
ATOM 698 N N . PHE A 1 88 ? -10.684 12.766 7.803 1.00 69.38 88 PHE A N 1
ATOM 699 C CA . PHE A 1 88 ? -10.036 12.657 6.487 1.00 69.38 88 PHE A CA 1
ATOM 700 C C . PHE A 1 88 ? -8.937 11.587 6.410 1.00 69.38 88 PHE A C 1
ATOM 702 O O . PHE A 1 88 ? -8.682 11.080 5.324 1.00 69.38 88 PHE A O 1
ATOM 709 N N . ASP A 1 89 ? -8.328 11.227 7.544 1.00 65.00 89 ASP A N 1
ATOM 710 C CA . ASP A 1 89 ? -7.168 10.322 7.636 1.00 65.00 89 ASP A CA 1
ATOM 711 C C . ASP A 1 89 ? -7.431 9.213 8.666 1.00 65.00 89 ASP A C 1
ATOM 713 O O . ASP A 1 89 ? -6.643 8.936 9.571 1.00 65.00 89 ASP A O 1
ATOM 717 N N . THR A 1 90 ? -8.593 8.578 8.562 1.00 63.38 90 THR A N 1
ATOM 718 C CA . THR A 1 90 ? -8.915 7.441 9.422 1.00 63.38 90 THR A CA 1
ATOM 719 C C . THR A 1 90 ? -8.292 6.173 8.866 1.00 63.38 90 THR A C 1
ATOM 721 O O . THR A 1 90 ? -8.579 5.751 7.746 1.00 63.38 90 THR A O 1
ATOM 724 N N . PHE A 1 91 ? -7.423 5.556 9.664 1.00 71.00 91 PHE A N 1
ATOM 725 C CA . PHE A 1 91 ? -6.901 4.226 9.379 1.00 71.00 91 PHE A CA 1
ATOM 726 C C . PHE A 1 91 ? -8.058 3.224 9.240 1.00 71.00 91 PHE A C 1
ATOM 728 O O . PHE A 1 91 ? -9.039 3.346 9.979 1.00 71.00 91 PHE A O 1
ATOM 735 N N . PRO A 1 92 ? -7.958 2.236 8.328 1.00 76.00 92 PRO A N 1
ATOM 736 C CA . PRO A 1 92 ? -8.954 1.179 8.241 1.00 76.00 92 PRO A CA 1
ATOM 737 C C . PRO A 1 92 ? -9.019 0.463 9.589 1.00 76.00 92 PRO A C 1
ATOM 739 O O . PRO A 1 92 ? -8.010 -0.032 10.095 1.00 76.00 92 PRO A O 1
ATOM 742 N N . LEU A 1 93 ? -10.209 0.470 10.173 1.00 82.25 93 LEU A N 1
ATOM 743 C CA . LEU A 1 93 ? -10.509 -0.172 11.441 1.00 82.25 93 LEU A CA 1
ATOM 744 C C . LEU A 1 93 ? -11.304 -1.448 11.156 1.00 82.25 93 LEU A C 1
ATOM 746 O O . LEU A 1 93 ? -12.039 -1.509 10.166 1.00 82.25 93 LEU A O 1
ATOM 750 N N . LYS A 1 94 ? -11.154 -2.464 12.005 1.00 82.69 94 LYS A N 1
ATOM 751 C CA . LYS A 1 94 ? -11.923 -3.716 11.923 1.00 82.69 94 LYS A CA 1
ATOM 752 C C . LYS A 1 94 ? -12.720 -3.953 13.203 1.00 82.69 94 LYS A C 1
ATOM 754 O O . LYS A 1 94 ? -12.358 -3.472 14.276 1.00 82.69 94 LYS A O 1
ATOM 759 N N . GLU A 1 95 ? -13.816 -4.695 13.086 1.00 85.06 95 GLU A N 1
ATOM 760 C CA . GLU A 1 95 ? -14.558 -5.182 14.252 1.00 85.06 95 GLU A CA 1
ATOM 761 C C . GLU A 1 95 ? -13.649 -6.081 15.103 1.00 85.06 95 GLU A C 1
ATOM 763 O O . GLU A 1 95 ? -12.829 -6.835 14.580 1.00 85.06 95 GLU A O 1
ATOM 768 N N . GLY A 1 96 ? -13.748 -5.959 16.425 1.00 79.50 96 GLY A N 1
ATOM 769 C CA . GLY A 1 96 ? -12.866 -6.621 17.388 1.00 79.50 96 GLY A CA 1
ATOM 770 C C . GLY A 1 96 ? -11.565 -5.871 17.702 1.00 79.50 96 GLY A C 1
ATOM 771 O O . GLY A 1 96 ? -10.868 -6.246 18.648 1.00 79.50 96 GLY A O 1
ATOM 772 N N . GLU A 1 97 ? -11.225 -4.800 16.978 1.00 83.38 97 GLU A N 1
ATOM 773 C CA . GLU A 1 97 ? -10.043 -3.993 17.297 1.00 83.38 97 GLU A CA 1
ATOM 774 C C . GLU A 1 97 ? -10.256 -3.134 18.546 1.00 83.38 97 GLU A C 1
ATOM 776 O O . GLU A 1 97 ? -11.373 -2.755 18.901 1.00 83.38 97 GLU A O 1
ATOM 781 N N . HIS A 1 98 ? -9.156 -2.807 19.226 1.00 86.69 98 HIS A N 1
ATOM 782 C CA . HIS A 1 98 ? -9.192 -1.944 20.397 1.00 86.69 98 HIS A CA 1
ATOM 783 C C . HIS A 1 98 ? -8.788 -0.514 20.036 1.00 86.69 98 HIS A C 1
ATOM 785 O O . HIS A 1 98 ? -7.755 -0.278 19.403 1.00 86.69 98 HIS A O 1
ATOM 791 N N . VAL A 1 99 ? -9.564 0.449 20.523 1.00 91.00 99 VAL A N 1
ATOM 792 C CA . VAL A 1 99 ? -9.357 1.879 20.284 1.00 91.00 99 VAL A CA 1
ATOM 793 C C . VAL A 1 99 ? -9.405 2.676 21.580 1.00 91.00 99 VAL A C 1
ATOM 795 O O . VAL A 1 99 ? -9.970 2.238 22.587 1.00 91.00 99 VAL A O 1
ATOM 798 N N . TYR A 1 100 ? -8.817 3.867 21.535 1.00 92.81 100 TYR A N 1
ATOM 799 C CA . TYR A 1 100 ? -9.046 4.900 22.533 1.00 92.81 100 TYR A CA 1
ATOM 800 C C . TYR A 1 100 ? -10.224 5.783 22.129 1.00 92.81 100 TYR A C 1
ATOM 802 O O . TYR A 1 100 ? -10.275 6.272 20.998 1.00 92.81 100 TYR A O 1
ATOM 810 N N . VAL A 1 101 ? -11.138 6.006 23.071 1.00 94.19 101 VAL A N 1
ATOM 811 C CA . VAL A 1 101 ? -12.331 6.839 22.900 1.00 94.19 101 VAL A CA 1
ATOM 812 C C . VAL A 1 101 ? -12.464 7.857 24.029 1.00 94.19 101 VAL A C 1
ATOM 814 O O . VAL A 1 101 ? -11.976 7.631 25.135 1.00 94.19 101 VAL A O 1
ATOM 817 N N . ILE A 1 102 ? -13.128 8.974 23.754 1.00 94.12 102 ILE A N 1
ATOM 818 C CA . ILE A 1 102 ? -13.473 10.024 24.717 1.00 94.12 102 ILE A CA 1
ATOM 819 C C . ILE A 1 102 ? -14.963 10.309 24.567 1.00 94.12 102 ILE A C 1
ATOM 821 O O . ILE A 1 102 ? -15.439 10.491 23.449 1.00 94.12 102 ILE A O 1
ATOM 825 N N . PHE A 1 103 ? -15.699 10.367 25.673 1.00 92.50 103 PHE A N 1
ATOM 826 C CA . PHE A 1 103 ? -17.101 10.785 25.650 1.00 92.50 103 PHE A CA 1
ATOM 827 C C . PHE A 1 103 ? -17.215 12.306 25.559 1.00 92.50 103 PHE A C 1
ATOM 829 O O . PHE A 1 103 ? -16.519 13.029 26.270 1.00 92.50 103 PHE A O 1
ATOM 836 N N . GLU A 1 104 ? -18.119 12.795 24.711 1.00 88.38 104 GLU A N 1
ATOM 837 C CA . GLU A 1 104 ? -18.394 14.234 24.596 1.00 88.38 104 GLU A CA 1
ATOM 838 C C . GLU A 1 104 ? -19.463 14.710 25.584 1.00 88.38 104 GLU A C 1
ATOM 840 O O . GLU A 1 104 ? -19.634 15.913 25.793 1.00 88.38 104 GLU A O 1
ATOM 845 N N . ASN A 1 105 ? -20.192 13.782 26.205 1.00 84.38 105 ASN A N 1
ATOM 846 C CA . ASN A 1 105 ? -21.272 14.101 27.122 1.00 84.38 105 ASN A CA 1
ATOM 847 C C . ASN A 1 105 ? -21.261 13.244 28.393 1.00 84.38 105 ASN A C 1
ATOM 849 O O . ASN A 1 105 ? -20.657 12.176 28.468 1.00 84.38 105 ASN A O 1
ATOM 853 N N . GLU A 1 106 ? -21.974 13.730 29.409 1.00 83.19 106 GLU A N 1
ATOM 854 C CA . GLU A 1 106 ? -22.092 13.059 30.709 1.00 83.19 106 GLU A CA 1
ATOM 855 C C . GLU A 1 106 ? -22.904 11.759 30.638 1.00 83.19 106 GLU A C 1
ATOM 857 O O . GLU A 1 106 ? -22.719 10.873 31.469 1.00 83.19 106 GLU A O 1
ATOM 862 N N . LYS A 1 107 ? -23.793 11.633 29.642 1.00 85.88 107 LYS A N 1
ATOM 863 C CA . LYS A 1 107 ? -24.624 10.439 29.432 1.00 85.88 107 LYS A CA 1
ATOM 864 C C . LYS A 1 107 ? -23.842 9.252 28.882 1.00 85.88 107 LYS A C 1
ATOM 866 O O . LYS A 1 107 ? -24.322 8.131 29.005 1.00 85.88 107 LYS A O 1
ATOM 871 N N . ARG A 1 108 ? -22.661 9.500 28.309 1.00 88.88 108 ARG A N 1
ATOM 872 C CA . ARG A 1 108 ? -21.794 8.495 27.691 1.00 88.88 108 ARG A CA 1
ATOM 873 C C . ARG A 1 108 ? -22.481 7.696 26.579 1.00 88.88 108 ARG A C 1
ATOM 875 O O . ARG A 1 108 ? -22.160 6.534 26.374 1.00 88.88 108 ARG A O 1
ATOM 882 N N . ASP A 1 109 ? -23.414 8.313 25.861 1.00 88.88 109 ASP A N 1
ATOM 883 C CA . ASP A 1 109 ? -24.051 7.719 24.676 1.00 88.88 109 ASP A CA 1
ATOM 884 C C . ASP A 1 109 ? -23.305 8.087 23.377 1.00 88.88 109 ASP A C 1
ATOM 886 O O . ASP A 1 109 ? -23.421 7.384 22.375 1.00 88.88 109 ASP A O 1
ATOM 890 N N . HIS A 1 110 ? -22.477 9.139 23.415 1.00 91.06 110 HIS A N 1
ATOM 891 C CA . HIS A 1 110 ? -21.758 9.658 22.257 1.00 91.06 110 HIS A CA 1
ATOM 892 C C . HIS A 1 110 ? -20.333 10.120 22.582 1.00 91.06 110 HIS A C 1
ATOM 894 O O . HIS A 1 110 ? -20.062 10.668 23.660 1.00 91.06 110 HIS A O 1
ATOM 900 N N . GLY A 1 111 ? -19.419 9.962 21.626 1.00 93.75 111 GLY A N 1
ATOM 901 C CA . GLY A 1 111 ? -18.052 10.438 21.780 1.00 93.75 111 GLY A CA 1
ATOM 902 C C . GLY A 1 111 ? -17.221 10.491 20.503 1.00 93.75 111 GLY A C 1
ATOM 903 O O . GLY A 1 111 ? -17.714 10.356 19.387 1.00 93.75 111 GLY A O 1
ATOM 904 N N . LEU A 1 112 ? -15.913 10.643 20.690 1.00 94.38 112 LEU A N 1
ATOM 905 C CA . LEU A 1 112 ? -14.909 10.619 19.634 1.00 94.38 112 LEU A CA 1
ATOM 906 C C . LEU A 1 112 ? -13.947 9.451 19.852 1.00 94.38 112 LEU A C 1
ATOM 908 O O . LEU A 1 112 ? -13.491 9.222 20.972 1.00 94.38 112 LEU A O 1
ATOM 912 N N . TRP A 1 113 ? -13.591 8.737 18.789 1.00 93.38 113 TRP A N 1
ATOM 913 C CA . TRP A 1 113 ? -12.483 7.788 18.805 1.00 93.38 113 TRP A CA 1
ATOM 914 C C . TRP A 1 113 ? -11.229 8.439 18.218 1.00 93.38 113 TRP A C 1
ATOM 916 O O . TRP A 1 113 ? -11.291 9.209 17.258 1.00 93.38 113 TRP A O 1
ATOM 926 N N . LEU A 1 114 ? -10.082 8.165 18.839 1.00 91.06 114 LEU A N 1
ATOM 927 C CA . LEU A 1 114 ? -8.835 8.884 18.576 1.00 91.06 114 LEU A CA 1
ATOM 928 C C . LEU A 1 114 ? -7.893 8.078 17.697 1.00 91.06 114 LEU A C 1
ATOM 930 O O . LEU A 1 114 ? -7.449 8.536 16.650 1.00 91.06 114 LEU A O 1
ATOM 934 N N . THR A 1 115 ? -7.542 6.888 18.167 1.00 89.69 115 THR A N 1
ATOM 935 C CA . THR A 1 115 ? -6.568 6.017 17.519 1.00 89.69 115 THR A CA 1
ATOM 936 C C . THR A 1 115 ? -6.764 4.583 17.988 1.00 89.69 115 THR A C 1
ATOM 938 O O . THR A 1 115 ? -7.294 4.333 19.077 1.00 89.69 115 THR A O 1
ATOM 941 N N . ARG A 1 116 ? -6.277 3.642 17.179 1.00 87.12 116 ARG A N 1
ATOM 942 C CA . ARG A 1 116 ? -5.970 2.285 17.629 1.00 87.12 116 ARG A CA 1
ATOM 943 C C . ARG A 1 116 ? -4.963 2.338 18.768 1.00 87.12 116 ARG A C 1
ATOM 945 O O . ARG A 1 116 ? -4.143 3.258 18.845 1.00 87.12 116 ARG A O 1
ATOM 952 N N . ILE A 1 117 ? -5.024 1.348 19.644 1.00 81.31 117 ILE A N 1
ATOM 953 C CA . ILE A 1 117 ? -4.022 1.203 20.695 1.00 81.31 117 ILE A CA 1
ATOM 954 C C . ILE A 1 117 ? -2.713 0.783 20.029 1.00 81.31 117 ILE A C 1
ATOM 956 O O . ILE A 1 117 ? -2.713 -0.247 19.357 1.00 81.31 117 ILE A O 1
ATOM 960 N N . PRO A 1 118 ? -1.630 1.566 20.180 1.00 68.56 118 PRO A N 1
ATOM 961 C CA . PRO A 1 118 ? -0.347 1.195 19.613 1.00 68.56 118 PRO A CA 1
ATOM 962 C C . PRO A 1 118 ? 0.128 -0.101 20.264 1.00 68.56 118 PRO A C 1
ATOM 964 O O . PRO A 1 118 ? 0.126 -0.230 21.492 1.00 68.56 118 PRO A O 1
ATOM 967 N N . GLU A 1 119 ? 0.528 -1.053 19.434 1.00 62.62 119 GLU A N 1
ATOM 968 C CA . GLU A 1 119 ? 1.110 -2.315 19.874 1.00 62.62 119 GLU A CA 1
ATOM 969 C C . GLU A 1 119 ? 2.634 -2.303 19.656 1.00 62.62 119 GLU A C 1
ATOM 971 O O . GLU A 1 119 ? 3.153 -1.464 18.912 1.00 62.62 119 GLU A O 1
ATOM 976 N N . PRO A 1 120 ? 3.392 -3.196 20.320 1.00 51.09 120 PRO A N 1
ATOM 977 C CA . PRO A 1 120 ? 4.795 -3.418 19.990 1.00 51.09 120 PRO A CA 1
ATOM 978 C C . PRO A 1 120 ? 4.990 -3.644 18.479 1.00 51.09 120 PRO A C 1
ATOM 980 O O . PRO A 1 120 ? 4.169 -4.289 17.827 1.00 51.09 120 PRO A O 1
ATOM 983 N N . PHE A 1 121 ? 6.075 -3.094 17.922 1.00 42.16 121 PHE A N 1
ATOM 984 C CA . PHE A 1 121 ? 6.335 -3.003 16.472 1.00 42.16 121 PHE A CA 1
ATOM 985 C C . PHE A 1 121 ? 6.213 -4.334 15.708 1.00 42.16 121 PHE A C 1
ATOM 987 O O . PHE A 1 121 ? 5.872 -4.352 14.530 1.00 42.16 121 PHE A O 1
ATOM 994 N N . ASP A 1 122 ? 6.506 -5.447 16.368 1.00 49.91 122 ASP A N 1
ATOM 995 C CA . ASP A 1 122 ? 6.433 -6.807 15.834 1.00 49.91 122 ASP A CA 1
ATOM 996 C C . ASP A 1 122 ? 5.002 -7.360 15.721 1.00 49.91 122 ASP A C 1
ATOM 998 O O . ASP A 1 122 ? 4.774 -8.333 15.002 1.00 49.91 122 ASP A O 1
ATOM 1002 N N . THR A 1 123 ? 4.037 -6.739 16.402 1.00 53.66 123 THR A N 1
ATOM 1003 C CA . THR A 1 123 ? 2.641 -7.195 16.491 1.00 53.66 123 THR A CA 1
ATOM 1004 C C . THR A 1 123 ? 1.622 -6.233 15.888 1.00 53.66 123 THR A C 1
ATOM 1006 O O . THR A 1 123 ? 0.532 -6.693 15.532 1.00 53.66 123 THR A O 1
ATOM 1009 N N . ASP A 1 124 ? 1.985 -4.957 15.694 1.00 47.88 124 ASP A N 1
ATOM 1010 C CA . ASP A 1 124 ? 1.156 -3.941 15.030 1.00 47.88 124 ASP A CA 1
ATOM 1011 C C . ASP A 1 124 ? 1.159 -4.133 13.501 1.00 47.88 124 ASP A C 1
ATOM 1013 O O . ASP A 1 124 ? 1.671 -3.335 12.714 1.00 47.88 124 ASP A O 1
ATOM 1017 N N . ASN A 1 125 ? 0.628 -5.275 13.068 1.00 53.69 125 ASN A N 1
ATOM 1018 C CA . ASN A 1 125 ? 0.423 -5.591 11.665 1.00 53.69 125 ASN A CA 1
ATOM 1019 C C . ASN A 1 125 ? -1.013 -5.215 11.282 1.00 53.69 125 ASN A C 1
ATOM 1021 O O . ASN A 1 125 ? -1.970 -5.749 11.843 1.00 53.69 125 ASN A O 1
ATOM 1025 N N . ARG A 1 126 ? -1.173 -4.343 10.276 1.00 52.53 126 ARG A N 1
ATOM 1026 C CA . ARG A 1 126 ? -2.484 -3.894 9.759 1.00 52.53 126 ARG A CA 1
ATOM 1027 C C . ARG A 1 126 ? -3.394 -5.046 9.309 1.00 52.53 126 ARG A C 1
ATOM 1029 O O . ARG A 1 126 ? -4.613 -4.879 9.241 1.00 52.53 126 ARG A O 1
ATOM 1036 N N . ASN A 1 127 ? -2.823 -6.222 9.050 1.00 48.69 127 ASN A N 1
ATOM 1037 C CA . ASN A 1 127 ? -3.570 -7.400 8.620 1.00 48.69 127 ASN A CA 1
ATOM 1038 C C . ASN A 1 127 ? -3.921 -8.375 9.750 1.00 48.69 127 ASN A C 1
ATOM 1040 O O . ASN A 1 127 ? -4.827 -9.185 9.553 1.00 48.69 127 ASN A O 1
ATOM 1044 N N . LEU A 1 128 ? -3.286 -8.301 10.928 1.00 53.59 128 LEU A N 1
ATOM 1045 C CA . LEU A 1 128 ? -3.675 -9.129 12.076 1.00 53.59 128 LEU A CA 1
ATOM 1046 C C . LEU A 1 128 ? -4.840 -8.463 12.820 1.00 53.59 128 LEU A C 1
ATOM 1048 O O . LEU A 1 128 ? -4.650 -7.553 13.619 1.00 53.59 128 LEU A O 1
ATOM 1052 N N . ALA A 1 129 ? -6.057 -8.936 12.555 1.00 48.38 129 ALA A N 1
ATOM 1053 C CA . ALA A 1 129 ? -7.298 -8.356 13.075 1.00 48.38 129 ALA A CA 1
ATOM 1054 C C . ALA A 1 129 ? -7.679 -8.789 14.507 1.00 48.38 129 ALA A C 1
ATOM 1056 O O . ALA A 1 129 ? -8.756 -8.439 14.978 1.00 48.38 129 ALA A O 1
ATOM 1057 N N . LEU A 1 130 ? -6.859 -9.565 15.222 1.00 48.12 130 LEU A N 1
ATOM 1058 C CA . LEU A 1 130 ? -7.294 -10.178 16.483 1.00 48.12 130 LEU A CA 1
ATOM 1059 C C . LEU A 1 130 ? -6.577 -9.584 17.697 1.00 48.12 130 LEU A C 1
ATOM 1061 O O . LEU A 1 130 ? -5.542 -10.076 18.143 1.00 48.12 130 LEU A O 1
ATOM 1065 N N . GLY A 1 131 ? -7.201 -8.565 18.297 1.00 42.84 131 GLY A N 1
ATOM 1066 C CA . GLY A 1 131 ? -6.899 -8.139 19.670 1.00 42.84 131 GLY A CA 1
ATOM 1067 C C . GLY A 1 131 ? -7.272 -9.196 20.726 1.00 42.84 131 GLY A C 1
ATOM 1068 O O . GLY A 1 131 ? -6.760 -9.163 21.845 1.00 42.84 131 GLY A O 1
ATOM 1069 N N . ILE A 1 132 ? -8.118 -10.172 20.366 1.00 45.78 132 ILE A N 1
ATOM 1070 C CA . ILE A 1 132 ? -8.649 -11.198 21.279 1.00 45.78 132 ILE A CA 1
ATOM 1071 C C . ILE A 1 132 ? -7.598 -12.264 21.641 1.00 45.78 132 ILE A C 1
ATOM 1073 O O . ILE A 1 132 ? -7.566 -12.725 22.782 1.00 45.78 132 ILE A O 1
ATOM 1077 N N . GLU A 1 133 ? -6.694 -12.643 20.731 1.00 45.62 133 GLU A N 1
ATOM 1078 C CA . GLU A 1 133 ? -5.718 -13.714 21.012 1.00 45.62 133 GLU A CA 1
ATOM 1079 C C . GLU A 1 133 ? -4.620 -13.302 22.008 1.00 45.62 133 GLU A C 1
ATOM 1081 O O . GLU A 1 133 ? -4.026 -14.150 22.675 1.00 45.62 133 GLU A O 1
ATOM 1086 N N . LYS A 1 134 ? -4.378 -11.998 22.179 1.00 46.69 134 LYS A N 1
ATOM 1087 C CA . LYS A 1 134 ? -3.191 -11.477 22.876 1.00 46.69 134 LYS A CA 1
ATOM 1088 C C . LYS A 1 134 ? -3.333 -11.368 24.400 1.00 46.69 134 LYS A C 1
ATOM 1090 O O . LYS A 1 134 ? -2.323 -11.322 25.098 1.00 46.69 134 LYS A O 1
ATOM 1095 N N . TYR A 1 135 ? -4.549 -11.407 24.956 1.00 43.50 135 TYR A N 1
ATOM 1096 C CA . TYR A 1 135 ? -4.756 -11.406 26.419 1.00 43.50 135 TYR A CA 1
ATOM 1097 C C . TYR A 1 135 ? -4.598 -12.779 27.081 1.00 43.50 135 TYR A C 1
ATOM 1099 O O . TYR A 1 135 ? -4.585 -12.869 28.309 1.00 43.50 135 TYR A O 1
ATOM 1107 N N . LYS A 1 136 ? -4.402 -13.839 26.290 1.00 42.38 136 LYS A N 1
ATOM 1108 C CA . LYS A 1 136 ? -4.100 -15.183 26.797 1.00 42.38 136 LYS A CA 1
ATOM 1109 C C . LYS A 1 136 ? -2.642 -15.354 27.247 1.00 42.38 136 LYS A C 1
ATOM 1111 O O . LYS A 1 136 ? -2.347 -16.323 27.933 1.00 42.38 136 LYS A O 1
ATOM 1116 N N . LEU A 1 137 ? -1.736 -14.430 26.906 1.00 42.19 137 LEU A N 1
ATOM 1117 C CA . LEU A 1 137 ? -0.294 -14.610 27.131 1.00 42.19 137 LEU A CA 1
ATOM 1118 C C . LEU A 1 137 ? 0.220 -14.233 28.533 1.00 42.19 137 LEU A C 1
ATOM 1120 O O . LEU A 1 137 ? 1.340 -14.607 28.858 1.00 42.19 137 LEU A O 1
ATOM 1124 N N . ASN A 1 138 ? -0.570 -13.553 29.378 1.00 38.88 138 ASN A N 1
ATOM 1125 C CA . ASN A 1 138 ? -0.077 -13.012 30.660 1.00 38.88 138 ASN A CA 1
ATOM 1126 C C . ASN A 1 138 ? -0.894 -13.398 31.910 1.00 38.88 138 ASN A C 1
ATOM 1128 O O . ASN A 1 138 ? -0.763 -12.739 32.941 1.00 38.88 138 ASN A O 1
ATOM 1132 N N . GLN A 1 139 ? -1.720 -14.450 31.876 1.00 40.00 139 GLN A N 1
ATOM 1133 C CA . GLN A 1 139 ? -2.319 -14.991 33.106 1.00 40.00 139 GLN A CA 1
ATOM 1134 C C . GLN A 1 139 ? -1.627 -16.303 33.503 1.00 40.00 139 GLN A C 1
ATOM 1136 O O . GLN A 1 139 ? -1.705 -17.259 32.736 1.00 40.00 139 GLN A O 1
ATOM 1141 N N . PRO A 1 140 ? -0.981 -16.388 34.685 1.00 44.94 140 PRO A N 1
ATOM 1142 C CA . PRO A 1 140 ? -0.313 -17.615 35.108 1.00 44.94 140 PRO A CA 1
ATOM 1143 C C . PRO A 1 140 ? -1.259 -18.765 35.495 1.00 44.94 140 PRO A C 1
ATOM 1145 O O . PRO A 1 140 ? -0.770 -19.863 35.704 1.00 44.94 140 PRO A O 1
ATOM 1148 N N . ASP A 1 141 ? -2.580 -18.563 35.583 1.00 48.19 141 ASP A N 1
ATOM 1149 C CA . ASP A 1 141 ? -3.498 -19.567 36.152 1.00 48.19 141 ASP A CA 1
ATOM 1150 C C . ASP A 1 141 ? -4.933 -19.496 35.580 1.00 48.19 141 ASP A C 1
ATOM 1152 O O . ASP A 1 141 ? -5.923 -19.485 36.318 1.00 48.19 141 ASP A O 1
ATOM 1156 N N . VAL A 1 142 ? -5.102 -19.484 34.252 1.00 44.53 142 VAL A N 1
ATOM 1157 C CA . VAL A 1 142 ? -6.419 -19.829 33.678 1.00 44.53 142 VAL A CA 1
ATOM 1158 C C . VAL A 1 142 ? -6.507 -21.346 33.600 1.00 44.53 142 VAL A C 1
ATOM 1160 O O . VAL A 1 142 ? -6.015 -21.969 32.664 1.00 44.53 142 VAL A O 1
ATOM 1163 N N . LYS A 1 143 ? -7.120 -21.945 34.626 1.00 42.16 143 LYS A N 1
ATOM 1164 C CA . LYS A 1 143 ? -7.430 -23.379 34.681 1.00 42.16 143 LYS A CA 1
ATOM 1165 C C . LYS A 1 143 ? -8.056 -23.835 33.360 1.00 42.16 143 LYS A C 1
ATOM 1167 O O . LYS A 1 143 ? -9.030 -23.241 32.903 1.00 42.16 143 LYS A O 1
ATOM 1172 N N . GLU A 1 144 ? -7.544 -24.946 32.837 1.00 48.50 144 GLU A N 1
ATOM 1173 C CA . GLU A 1 144 ? -7.844 -25.643 31.570 1.00 48.50 144 GLU A CA 1
ATOM 1174 C C . GLU A 1 144 ? -9.331 -25.864 31.215 1.00 48.50 144 GLU A C 1
ATOM 1176 O O . GLU A 1 144 ? -9.647 -26.359 30.138 1.00 48.50 144 GLU A O 1
ATOM 1181 N N . ARG A 1 145 ? -10.284 -25.477 32.068 1.00 38.84 145 ARG A N 1
ATOM 1182 C CA . ARG A 1 145 ? -11.720 -25.690 31.845 1.00 38.84 145 ARG A CA 1
ATOM 1183 C C . ARG A 1 145 ? -12.363 -24.762 30.812 1.00 38.84 145 ARG A C 1
ATOM 1185 O O . ARG A 1 145 ? -13.476 -25.052 30.402 1.00 38.84 145 ARG A O 1
ATOM 1192 N N . GLN A 1 146 ? -11.700 -23.688 30.376 1.00 38.53 146 GLN A N 1
ATOM 1193 C CA . GLN A 1 146 ? -12.191 -22.836 29.274 1.00 38.53 146 GLN A CA 1
ATOM 1194 C C . GLN A 1 146 ? -11.424 -23.027 27.957 1.00 38.53 146 GLN A C 1
ATOM 1196 O O . GLN A 1 146 ? -11.755 -22.396 26.958 1.00 38.53 146 GLN A O 1
ATOM 1201 N N . VAL A 1 147 ? -10.423 -23.914 27.925 1.00 43.59 147 VAL A N 1
ATOM 1202 C CA . VAL A 1 147 ? -9.702 -24.256 26.685 1.00 43.59 147 VAL A CA 1
ATOM 1203 C C . VAL A 1 147 ? -10.495 -25.269 25.844 1.00 43.59 147 VAL A C 1
ATOM 1205 O O . VAL A 1 147 ? -10.318 -25.329 24.633 1.00 43.59 147 VAL A O 1
ATOM 1208 N N . GLN A 1 148 ? -11.448 -25.990 26.447 1.00 36.16 148 GLN A N 1
ATOM 1209 C CA . GLN A 1 148 ? -12.256 -27.003 25.753 1.00 36.16 148 GLN A CA 1
ATOM 1210 C C . GLN A 1 148 ? -13.284 -26.455 24.746 1.00 36.16 148 GLN A C 1
ATOM 1212 O O . GLN A 1 148 ? -13.799 -27.237 23.956 1.00 36.16 148 GLN A O 1
ATOM 1217 N N . ASP A 1 149 ? -13.552 -25.145 24.710 1.00 42.47 149 ASP A N 1
ATOM 1218 C CA . ASP A 1 149 ? -14.464 -24.548 23.713 1.00 42.47 149 ASP A CA 1
ATOM 1219 C C . ASP A 1 149 ? -13.743 -23.915 22.508 1.00 42.47 149 ASP A C 1
ATOM 1221 O O . ASP A 1 149 ? -14.395 -23.423 21.594 1.00 42.47 149 ASP A O 1
ATOM 1225 N N . LEU A 1 150 ? -12.405 -23.950 22.468 1.00 45.81 150 LEU A N 1
ATOM 1226 C CA . LEU A 1 150 ? -11.601 -23.433 21.346 1.00 45.81 150 LEU A CA 1
ATOM 1227 C C . LEU A 1 150 ? -11.074 -24.533 20.412 1.00 45.81 150 LEU A C 1
ATOM 1229 O O . LEU A 1 150 ? -10.469 -24.222 19.393 1.00 45.81 150 LEU A O 1
ATOM 1233 N N . GLU A 1 151 ? -11.302 -25.806 20.749 1.00 47.91 151 GLU A N 1
ATOM 1234 C CA . GLU A 1 151 ? -11.141 -26.928 19.810 1.00 47.91 151 GLU A CA 1
ATOM 1235 C C . GLU A 1 151 ? -12.344 -27.078 18.872 1.00 47.91 151 GLU A C 1
ATOM 1237 O O . GLU A 1 151 ? -12.275 -27.815 17.890 1.00 47.91 151 GLU A O 1
ATOM 1242 N N . LYS A 1 152 ? -13.454 -26.382 19.146 1.00 48.59 152 LYS A N 1
ATOM 1243 C CA . LYS A 1 152 ? -14.485 -26.200 18.132 1.00 48.59 152 LYS A CA 1
ATOM 1244 C C . LYS A 1 152 ? -13.964 -25.182 17.140 1.00 48.59 152 LYS A C 1
ATOM 1246 O O . LYS A 1 152 ? -13.705 -24.041 17.524 1.00 48.59 152 LYS A O 1
ATOM 1251 N N . ASP A 1 153 ? -13.822 -25.622 15.891 1.00 53.66 153 ASP A N 1
ATOM 1252 C CA . ASP A 1 153 ? -13.599 -24.744 14.748 1.00 53.66 153 ASP A CA 1
ATOM 1253 C C . ASP A 1 153 ? -14.445 -23.479 14.941 1.00 53.66 153 ASP A C 1
ATOM 1255 O O . ASP A 1 153 ? -15.644 -23.612 15.230 1.00 53.66 153 ASP A O 1
ATOM 1259 N N . PRO A 1 154 ? -13.842 -22.274 14.880 1.00 50.22 154 PRO A N 1
ATOM 1260 C CA . PRO A 1 154 ? -14.589 -21.045 15.081 1.00 50.22 154 PRO A CA 1
ATOM 1261 C C . PRO A 1 154 ? -15.791 -21.097 14.149 1.00 50.22 154 PRO A C 1
ATOM 1263 O O . PRO A 1 154 ? -15.615 -21.343 12.951 1.00 50.22 154 PRO A O 1
ATOM 1266 N N . GLU A 1 155 ? -17.001 -20.928 14.699 1.00 51.28 155 GLU A N 1
ATOM 1267 C CA . GLU A 1 155 ? -18.184 -20.853 13.850 1.00 51.28 155 GLU A CA 1
ATOM 1268 C C . GLU A 1 155 ? -17.875 -19.833 12.756 1.00 51.28 155 GLU A C 1
ATOM 1270 O O . GLU A 1 155 ? -17.390 -18.741 13.084 1.00 51.28 155 GLU A O 1
ATOM 1275 N N . PRO A 1 156 ? -18.030 -20.206 11.472 1.00 50.25 156 PRO A N 1
ATOM 1276 C CA . PRO A 1 156 ? -17.601 -19.360 10.381 1.00 50.25 156 PRO A CA 1
ATOM 1277 C C . PRO A 1 156 ? -18.308 -18.028 10.558 1.00 50.25 156 PRO A C 1
ATOM 1279 O O . PRO A 1 156 ? -19.533 -17.945 10.449 1.00 50.25 156 PRO A O 1
ATOM 1282 N N . VAL A 1 157 ? -17.527 -16.997 10.892 1.00 48.12 157 VAL A N 1
ATOM 1283 C CA . VAL A 1 157 ? -18.022 -15.628 10.929 1.00 48.12 157 VAL A CA 1
ATOM 1284 C C . VAL A 1 157 ? -18.662 -15.429 9.573 1.00 48.12 157 VAL A C 1
ATOM 1286 O O . VAL A 1 157 ? -18.006 -15.645 8.552 1.00 48.12 157 VAL A O 1
ATOM 1289 N N . ASN A 1 158 ? -19.960 -15.138 9.577 1.00 47.66 158 ASN A N 1
ATOM 1290 C CA . ASN A 1 158 ? -20.755 -15.013 8.370 1.00 47.66 158 ASN A CA 1
ATOM 1291 C C . ASN A 1 158 ? -20.289 -13.733 7.667 1.00 47.66 158 ASN A C 1
ATOM 1293 O O . ASN A 1 158 ? -20.846 -12.653 7.855 1.00 47.66 158 ASN A O 1
ATOM 1297 N N . VAL A 1 159 ? -19.163 -13.843 6.963 1.00 53.12 159 VAL A N 1
ATOM 1298 C CA . VAL A 1 159 ? -18.613 -12.808 6.102 1.00 53.12 159 VAL A CA 1
ATOM 1299 C C . VAL A 1 159 ? -19.694 -12.467 5.098 1.00 53.12 159 VAL A C 1
ATOM 1301 O O . VAL A 1 159 ? -20.396 -13.355 4.606 1.00 53.12 159 VAL A O 1
ATOM 1304 N N . SER A 1 160 ? -19.867 -11.173 4.828 1.00 56.75 160 SER A N 1
ATOM 1305 C CA . SER A 1 160 ? -20.819 -10.746 3.812 1.00 56.75 160 SER A CA 1
ATOM 1306 C C . SER A 1 160 ? -20.567 -11.555 2.530 1.00 56.75 160 SER A C 1
ATOM 1308 O O . SER A 1 160 ? -19.409 -11.808 2.188 1.00 56.75 160 SER A O 1
ATOM 1310 N N . PRO A 1 161 ? -21.613 -11.966 1.795 1.00 63.44 161 PRO A N 1
ATOM 1311 C CA . PRO A 1 161 ? -21.454 -12.754 0.568 1.00 63.44 161 PRO A CA 1
ATOM 1312 C C . PRO A 1 161 ? -20.617 -12.041 -0.513 1.00 63.44 161 PRO A C 1
ATOM 1314 O O . PRO A 1 161 ? -20.258 -12.645 -1.519 1.00 63.44 161 PRO A O 1
ATOM 1317 N N . GLU A 1 162 ? -20.305 -10.759 -0.309 1.00 67.31 162 GLU A N 1
ATOM 1318 C CA . GLU A 1 162 ? -19.458 -9.930 -1.163 1.00 67.31 162 GLU A CA 1
ATOM 1319 C C . GLU A 1 162 ? -17.954 -10.090 -0.877 1.00 67.31 162 GLU A C 1
ATOM 1321 O O . GLU A 1 162 ? -17.138 -9.758 -1.737 1.00 67.31 162 GLU A O 1
ATOM 1326 N N . PHE A 1 163 ? -17.559 -10.609 0.292 1.00 63.59 163 PHE A N 1
ATOM 1327 C CA . PHE A 1 163 ? -16.154 -10.779 0.660 1.00 63.59 163 PHE A CA 1
ATOM 1328 C C . PHE A 1 163 ? -15.686 -12.218 0.426 1.00 63.59 163 PHE A C 1
ATOM 1330 O O . PHE A 1 163 ? -16.100 -13.154 1.107 1.00 63.59 163 PHE A O 1
ATOM 1337 N N . THR A 1 164 ? -14.776 -12.397 -0.530 1.00 73.88 164 THR A N 1
ATOM 1338 C CA . THR A 1 164 ? -14.099 -13.679 -0.754 1.00 73.88 164 THR A CA 1
ATOM 1339 C C . THR A 1 164 ? -12.765 -13.668 -0.024 1.00 73.88 164 THR A C 1
ATOM 1341 O O . THR A 1 164 ? -11.905 -12.842 -0.319 1.00 73.88 164 THR A O 1
ATOM 1344 N N . VAL A 1 165 ? -12.584 -14.590 0.924 1.00 73.19 165 VAL A N 1
ATOM 1345 C CA . VAL A 1 165 ? -11.319 -14.728 1.651 1.00 73.19 165 VAL A CA 1
ATOM 1346 C C . VAL A 1 165 ? -10.243 -15.222 0.689 1.00 73.19 165 VAL A C 1
ATOM 1348 O O . VAL A 1 165 ? -10.375 -16.294 0.098 1.00 73.19 165 VAL A O 1
ATOM 1351 N N . GLU A 1 166 ? -9.150 -14.476 0.575 1.00 78.75 166 GLU A N 1
ATOM 1352 C CA . GLU A 1 166 ? -7.966 -14.908 -0.159 1.00 78.75 166 GLU A CA 1
ATOM 1353 C C . GLU A 1 166 ? -6.709 -14.880 0.710 1.00 78.75 166 GLU A C 1
ATOM 1355 O O . GLU A 1 166 ? -6.628 -14.195 1.732 1.00 78.75 166 GLU A O 1
ATOM 1360 N N . LYS A 1 167 ? -5.702 -15.659 0.305 1.00 80.88 167 LYS A N 1
ATOM 1361 C CA . LYS A 1 167 ? -4.416 -15.692 0.997 1.00 80.88 167 LYS A CA 1
ATOM 1362 C C . LYS A 1 167 ? -3.604 -14.459 0.611 1.00 80.88 167 LYS A C 1
ATOM 1364 O O . LYS A 1 167 ? -3.105 -14.375 -0.509 1.00 80.88 167 LYS A O 1
ATOM 1369 N N . VAL A 1 168 ? -3.411 -13.557 1.567 1.00 84.12 168 VAL A N 1
ATOM 1370 C CA . VAL A 1 168 ? -2.570 -12.368 1.398 1.00 84.12 168 VAL A CA 1
ATOM 1371 C C . VAL A 1 168 ? -1.161 -12.652 1.940 1.00 84.12 168 VAL A C 1
ATOM 1373 O O . VAL A 1 168 ? -1.021 -12.998 3.117 1.00 84.12 168 VAL A O 1
ATOM 1376 N N . PRO A 1 169 ? -0.102 -12.562 1.112 1.00 87.19 169 PRO A N 1
ATOM 1377 C CA . PRO A 1 169 ? 1.272 -12.709 1.581 1.00 87.19 169 PRO A CA 1
ATOM 1378 C C . PRO A 1 169 ? 1.646 -11.581 2.541 1.00 87.19 169 PRO A C 1
ATOM 1380 O O . PRO A 1 169 ? 1.390 -10.409 2.268 1.00 87.19 169 PRO A O 1
ATOM 1383 N N . VAL A 1 170 ? 2.330 -11.913 3.635 1.00 85.19 170 VAL A N 1
ATOM 1384 C CA . VAL A 1 170 ? 2.865 -10.899 4.556 1.00 85.19 170 VAL A CA 1
ATOM 1385 C C . VAL A 1 170 ? 3.851 -10.002 3.794 1.00 85.19 170 VAL A C 1
ATOM 1387 O O . VAL A 1 170 ? 4.488 -10.450 2.844 1.00 85.19 170 VAL A O 1
ATOM 1390 N N . PHE A 1 171 ? 3.945 -8.723 4.152 1.00 87.88 171 PHE A N 1
ATOM 1391 C CA . PHE A 1 171 ? 4.927 -7.788 3.602 1.00 87.88 171 PHE A CA 1
ATOM 1392 C C . PHE A 1 171 ? 5.808 -7.236 4.722 1.00 87.88 171 PHE A C 1
ATOM 1394 O O . PHE A 1 171 ? 5.295 -6.720 5.715 1.00 87.88 171 PHE A O 1
ATOM 1401 N N . SER A 1 172 ? 7.131 -7.301 4.558 1.00 88.00 172 SER A N 1
ATOM 1402 C CA . SER A 1 172 ? 8.072 -6.744 5.535 1.00 88.00 172 SER A CA 1
ATOM 1403 C C . SER A 1 172 ? 8.471 -5.315 5.154 1.00 88.00 172 SER A C 1
ATOM 1405 O O . SER A 1 172 ? 9.356 -5.109 4.321 1.00 88.00 172 SER A O 1
ATOM 1407 N N . ALA A 1 173 ? 7.830 -4.314 5.761 1.00 86.56 173 ALA A N 1
ATOM 1408 C CA . ALA A 1 173 ? 8.136 -2.900 5.522 1.00 86.56 173 ALA A CA 1
ATOM 1409 C C . ALA A 1 173 ? 9.471 -2.467 6.160 1.00 86.56 173 ALA A C 1
ATOM 1411 O O . ALA A 1 173 ? 9.823 -2.917 7.255 1.00 86.56 173 ALA A O 1
ATOM 1412 N N . ARG A 1 174 ? 10.219 -1.569 5.501 1.00 84.56 174 ARG A N 1
ATOM 1413 C CA . ARG A 1 174 ? 11.403 -0.924 6.094 1.00 84.56 174 ARG A CA 1
ATOM 1414 C C . ARG A 1 174 ? 10.992 0.263 6.956 1.00 84.56 174 ARG A C 1
ATOM 1416 O O . ARG A 1 174 ? 9.931 0.857 6.780 1.00 84.56 174 ARG A O 1
ATOM 1423 N N . ILE A 1 175 ? 11.900 0.677 7.836 1.00 82.06 175 ILE A N 1
ATOM 1424 C CA . ILE A 1 175 ? 11.777 1.964 8.524 1.00 82.06 175 ILE A CA 1
ATOM 1425 C C . ILE A 1 175 ? 11.783 3.076 7.467 1.00 82.06 175 ILE A C 1
ATOM 1427 O O . ILE A 1 175 ? 12.744 3.206 6.708 1.00 82.06 175 ILE A O 1
ATOM 1431 N N . GLY A 1 176 ? 10.708 3.864 7.437 1.00 79.69 176 GLY A N 1
ATOM 1432 C CA . GLY A 1 176 ? 10.509 4.954 6.480 1.00 79.69 176 GLY A CA 1
ATOM 1433 C C . GLY A 1 176 ? 9.682 4.586 5.246 1.00 79.69 176 GLY A C 1
ATOM 1434 O O . GLY A 1 176 ? 9.283 5.498 4.524 1.00 79.69 176 GLY A O 1
ATOM 1435 N N . ASP A 1 177 ? 9.372 3.305 5.022 1.00 86.19 177 ASP A N 1
ATOM 1436 C CA . ASP A 1 177 ? 8.418 2.921 3.981 1.00 86.19 177 ASP A CA 1
ATOM 1437 C C . ASP A 1 177 ? 6.991 3.263 4.438 1.00 86.19 177 ASP A C 1
ATOM 1439 O O . ASP A 1 177 ? 6.595 3.012 5.580 1.00 86.19 177 ASP A O 1
ATOM 1443 N N . ARG A 1 178 ? 6.182 3.796 3.524 1.00 87.75 178 ARG A N 1
ATOM 1444 C CA . ARG A 1 178 ? 4.740 3.946 3.697 1.00 87.75 178 ARG A CA 1
ATOM 1445 C C . ARG A 1 178 ? 4.035 2.910 2.840 1.00 87.75 178 ARG A C 1
ATOM 1447 O O . ARG A 1 178 ? 4.059 2.976 1.616 1.00 87.75 178 ARG A O 1
ATOM 1454 N N . VAL A 1 179 ? 3.374 1.979 3.513 1.00 90.06 179 VAL A N 1
ATOM 1455 C CA . VAL A 1 179 ? 2.646 0.877 2.886 1.00 90.06 179 VAL A CA 1
ATOM 1456 C C . VAL A 1 179 ? 1.150 1.113 3.016 1.00 90.06 179 VAL A C 1
ATOM 1458 O O . VAL A 1 179 ? 0.674 1.524 4.078 1.00 90.06 179 VAL A O 1
ATOM 1461 N N . ILE A 1 180 ? 0.407 0.862 1.946 1.00 90.12 180 ILE A N 1
ATOM 1462 C CA . ILE A 1 180 ? -1.054 0.830 1.922 1.00 90.12 180 ILE A CA 1
ATOM 1463 C C . ILE A 1 180 ? -1.439 -0.528 1.350 1.00 90.12 180 ILE A C 1
ATOM 1465 O O . ILE A 1 180 ? -1.146 -0.812 0.194 1.00 90.12 180 ILE A O 1
ATOM 1469 N N . GLU A 1 181 ? -2.064 -1.370 2.162 1.00 89.25 181 GLU A N 1
ATOM 1470 C CA . GLU A 1 181 ? -2.444 -2.727 1.777 1.00 89.25 181 GLU A CA 1
ATOM 1471 C C . GLU A 1 181 ? -3.964 -2.850 1.762 1.00 89.25 181 GLU A C 1
ATOM 1473 O O . GLU A 1 181 ? -4.647 -2.307 2.637 1.00 89.25 181 GLU A O 1
ATOM 1478 N N . GLY A 1 182 ? -4.489 -3.502 0.726 1.00 82.81 182 GLY A N 1
ATOM 1479 C CA . GLY A 1 182 ? -5.912 -3.793 0.617 1.00 82.81 182 GLY A CA 1
ATOM 1480 C C . GLY A 1 182 ? -6.315 -4.995 1.470 1.00 82.81 182 GLY A C 1
ATOM 1481 O O . GLY A 1 182 ? -5.482 -5.721 1.996 1.00 82.81 182 GLY A O 1
ATOM 1482 N N . SER A 1 183 ? -7.624 -5.236 1.588 1.00 78.12 183 SER A N 1
ATOM 1483 C CA . SER A 1 183 ? -8.133 -6.498 2.165 1.00 78.12 183 SER A CA 1
ATOM 1484 C C . SER A 1 183 ? -7.901 -7.704 1.246 1.00 78.12 183 SER A C 1
ATOM 1486 O O . SER A 1 183 ? -7.933 -8.842 1.701 1.00 78.12 183 SER A O 1
ATOM 1488 N N . ASN A 1 184 ? -7.643 -7.416 -0.027 1.00 86.25 184 ASN A N 1
ATOM 1489 C CA . ASN A 1 184 ? -7.274 -8.353 -1.073 1.00 86.25 184 ASN A CA 1
ATOM 1490 C C . ASN A 1 184 ? -5.755 -8.314 -1.305 1.00 86.25 184 ASN A C 1
ATOM 1492 O O . ASN A 1 184 ? -5.086 -7.398 -0.824 1.00 86.25 184 ASN A O 1
ATOM 1496 N N . ASN A 1 185 ? -5.210 -9.253 -2.083 1.00 90.19 185 ASN A N 1
ATOM 1497 C CA . ASN A 1 185 ? -3.790 -9.397 -2.416 1.00 90.19 185 ASN A CA 1
ATOM 1498 C C . ASN A 1 185 ? -3.292 -8.238 -3.307 1.00 90.19 185 ASN A C 1
ATOM 1500 O O . ASN A 1 185 ? -3.022 -8.388 -4.500 1.00 90.19 185 ASN A O 1
ATOM 1504 N N . THR A 1 186 ? -3.227 -7.051 -2.710 1.00 91.62 186 THR A N 1
ATOM 1505 C CA . THR A 1 186 ? -2.987 -5.755 -3.342 1.00 91.62 186 THR A CA 1
ATOM 1506 C C . THR A 1 186 ? -2.229 -4.851 -2.376 1.00 91.62 186 THR A C 1
ATOM 1508 O O . THR A 1 186 ? -2.557 -4.784 -1.190 1.00 91.62 186 THR A O 1
ATOM 1511 N N . ILE A 1 187 ? -1.215 -4.145 -2.870 1.00 93.44 187 ILE A N 1
ATOM 1512 C CA . ILE A 1 187 ? -0.367 -3.285 -2.044 1.00 93.44 187 ILE A CA 1
ATOM 1513 C C . ILE A 1 187 ? 0.170 -2.099 -2.849 1.00 93.44 187 ILE A C 1
ATOM 1515 O O . ILE A 1 187 ? 0.464 -2.211 -4.039 1.00 93.44 187 ILE A O 1
ATOM 1519 N N . ILE A 1 188 ? 0.322 -0.963 -2.174 1.00 95.31 188 ILE A N 1
ATOM 1520 C CA . ILE A 1 188 ? 1.061 0.205 -2.645 1.00 95.31 188 ILE A CA 1
ATOM 1521 C C . ILE A 1 188 ? 2.169 0.490 -1.638 1.00 95.31 188 ILE A C 1
ATOM 1523 O O . ILE A 1 188 ? 1.907 0.658 -0.445 1.00 95.31 188 ILE A O 1
ATOM 1527 N N . VAL A 1 189 ? 3.404 0.574 -2.116 1.00 94.50 189 VAL A N 1
ATOM 1528 C CA . VAL A 1 189 ? 4.592 0.848 -1.309 1.00 94.50 189 VAL A CA 1
ATOM 1529 C C . VAL A 1 189 ? 5.220 2.146 -1.792 1.00 94.50 189 VAL A C 1
ATOM 1531 O O . VAL A 1 189 ? 5.586 2.280 -2.956 1.00 94.50 189 VAL A O 1
ATOM 1534 N N . LEU A 1 190 ? 5.355 3.109 -0.888 1.00 94.69 190 LEU A N 1
ATOM 1535 C CA . LEU A 1 190 ? 6.127 4.329 -1.089 1.00 94.69 190 LEU A CA 1
ATOM 1536 C C . LEU A 1 190 ? 7.374 4.211 -0.223 1.00 94.69 190 LEU A C 1
ATOM 1538 O O . LEU A 1 190 ? 7.270 4.180 1.002 1.00 94.69 190 LEU A O 1
ATOM 1542 N N . GLY A 1 191 ? 8.546 4.113 -0.829 1.00 93.75 191 GLY A N 1
ATOM 1543 C CA . GLY A 1 191 ? 9.744 3.788 -0.066 1.00 93.75 191 GLY A CA 1
ATOM 1544 C C . GLY A 1 191 ? 11.006 3.891 -0.889 1.00 93.75 191 GLY A C 1
ATOM 1545 O O . GLY A 1 191 ? 11.116 4.733 -1.781 1.00 93.75 191 GLY A O 1
ATOM 1546 N N . ARG A 1 192 ? 11.971 3.025 -0.588 1.00 92.75 192 ARG A N 1
ATOM 1547 C CA . ARG A 1 192 ? 13.201 2.899 -1.376 1.00 92.75 192 ARG A CA 1
ATOM 1548 C C . ARG A 1 192 ? 13.206 1.647 -2.239 1.00 92.75 192 ARG A C 1
ATOM 1550 O O . ARG A 1 192 ? 12.580 0.658 -1.867 1.00 92.75 192 ARG A O 1
ATOM 1557 N N . ASP A 1 193 ? 13.973 1.704 -3.323 1.00 93.25 193 ASP A N 1
ATOM 1558 C CA . ASP A 1 193 ? 14.230 0.595 -4.237 1.00 93.25 193 ASP A CA 1
ATOM 1559 C C . ASP A 1 193 ? 14.502 -0.711 -3.474 1.00 93.25 193 ASP A C 1
ATOM 1561 O O . ASP A 1 193 ? 15.268 -0.760 -2.501 1.00 93.25 193 ASP A O 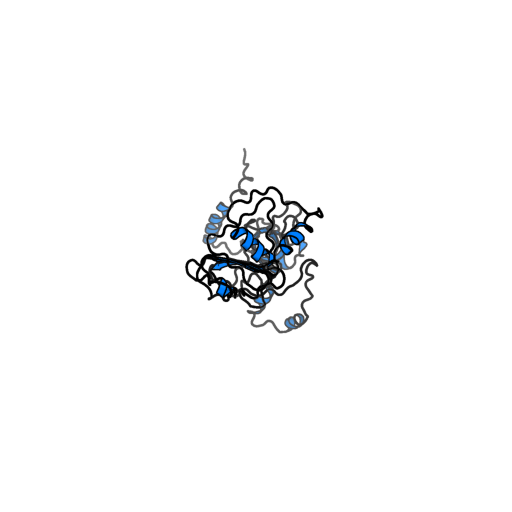1
ATOM 1565 N N . ARG A 1 194 ? 13.794 -1.765 -3.879 1.00 90.25 194 ARG A N 1
ATOM 1566 C CA . ARG A 1 194 ? 13.886 -3.117 -3.325 1.00 90.25 194 ARG A CA 1
ATOM 1567 C C . ARG A 1 194 ? 13.433 -4.095 -4.394 1.00 90.25 194 ARG A C 1
ATOM 1569 O O . ARG A 1 194 ? 12.310 -4.002 -4.875 1.00 90.25 194 ARG A O 1
ATOM 1576 N N . SER A 1 195 ? 14.297 -5.030 -4.755 1.00 85.19 195 SER A N 1
ATOM 1577 C CA . SER A 1 195 ? 14.003 -6.041 -5.774 1.00 85.19 195 SER A CA 1
ATOM 1578 C C . SER A 1 195 ? 13.557 -7.374 -5.186 1.00 85.19 195 SER A C 1
ATOM 1580 O O . SER A 1 195 ? 13.017 -8.226 -5.884 1.00 85.19 195 SER A O 1
ATOM 1582 N N . SER A 1 196 ? 13.779 -7.570 -3.889 1.00 86.00 196 SER A N 1
ATOM 1583 C CA . SER A 1 196 ? 13.378 -8.779 -3.182 1.00 86.00 196 SER A CA 1
ATOM 1584 C C . SER A 1 196 ? 13.057 -8.459 -1.724 1.00 86.00 196 SER A C 1
ATOM 1586 O O . SER A 1 196 ? 11.947 -8.029 -1.401 1.00 86.00 196 SER A O 1
ATOM 1588 N N . ASP A 1 197 ? 14.040 -8.618 -0.843 1.00 86.81 197 ASP A N 1
ATOM 1589 C CA . ASP A 1 197 ? 13.882 -8.482 0.598 1.00 86.81 197 ASP A CA 1
ATOM 1590 C C . ASP A 1 197 ? 14.040 -7.034 1.103 1.00 86.81 197 ASP A C 1
ATOM 1592 O O . ASP A 1 197 ? 14.409 -6.089 0.387 1.00 86.81 197 ASP A O 1
ATOM 1596 N N . LYS A 1 198 ? 13.817 -6.856 2.407 1.00 85.50 198 LYS A N 1
ATOM 1597 C CA . LYS A 1 198 ? 13.985 -5.577 3.111 1.00 85.50 198 LYS A CA 1
ATOM 1598 C C . LYS A 1 198 ? 15.409 -4.994 3.095 1.00 85.50 198 LYS A C 1
ATOM 1600 O O . LYS A 1 198 ? 15.565 -3.864 3.542 1.00 85.50 198 LYS A O 1
ATOM 1605 N N . ASN A 1 199 ? 16.427 -5.700 2.614 1.00 86.12 199 ASN A N 1
ATOM 1606 C CA . ASN A 1 199 ? 17.813 -5.222 2.548 1.00 86.12 199 ASN A CA 1
ATOM 1607 C C . ASN A 1 199 ? 18.322 -5.027 1.108 1.00 86.12 199 ASN A C 1
ATOM 1609 O O . ASN A 1 199 ? 19.378 -4.418 0.926 1.00 86.12 199 ASN A O 1
ATOM 1613 N N . SER A 1 200 ? 17.581 -5.530 0.120 1.00 87.88 200 SER A N 1
ATOM 1614 C CA . SER A 1 200 ? 17.888 -5.483 -1.312 1.00 87.88 200 SER A CA 1
ATOM 1615 C C . SER A 1 200 ? 17.743 -4.094 -1.950 1.00 87.88 200 SER A C 1
ATOM 1617 O O . SER A 1 200 ? 17.248 -3.154 -1.329 1.00 87.88 200 SER A O 1
ATOM 1619 N N . GLY A 1 201 ? 18.126 -3.971 -3.219 1.00 85.50 201 GLY A N 1
ATOM 1620 C CA . GLY A 1 201 ? 17.941 -2.749 -3.999 1.00 85.50 201 GLY A CA 1
ATOM 1621 C C . GLY A 1 201 ? 18.916 -1.622 -3.662 1.00 85.50 201 GLY A C 1
ATOM 1622 O O . GLY A 1 201 ? 19.793 -1.730 -2.796 1.00 85.50 201 GLY A O 1
ATOM 1623 N N . GLN A 1 202 ? 18.765 -0.528 -4.395 1.00 86.88 202 GLN A N 1
ATOM 1624 C CA . GLN A 1 202 ? 19.612 0.650 -4.290 1.00 86.88 202 GLN A CA 1
ATOM 1625 C C . GLN A 1 202 ? 19.247 1.491 -3.057 1.00 86.88 202 GLN A C 1
ATOM 1627 O O . GLN A 1 202 ? 18.097 1.560 -2.619 1.00 86.88 202 GLN A O 1
ATOM 1632 N N . LYS A 1 203 ? 20.248 2.138 -2.448 1.00 83.75 203 LYS A N 1
ATOM 1633 C CA . LYS A 1 203 ? 20.068 2.890 -1.187 1.00 83.75 203 LYS A CA 1
ATOM 1634 C C . LYS A 1 203 ? 20.067 4.398 -1.377 1.00 83.75 203 LYS A C 1
ATOM 1636 O O . LYS A 1 203 ? 19.301 5.083 -0.694 1.00 83.75 203 LYS A O 1
ATOM 1641 N N . ASP A 1 204 ? 20.896 4.884 -2.291 1.00 86.69 204 ASP A N 1
ATOM 1642 C CA . ASP A 1 204 ? 21.148 6.306 -2.488 1.00 86.69 204 ASP A CA 1
ATOM 1643 C C . ASP A 1 204 ? 20.279 6.849 -3.617 1.00 86.69 204 ASP A C 1
ATOM 1645 O O . ASP A 1 204 ? 20.268 6.312 -4.725 1.00 86.69 204 ASP A O 1
ATOM 1649 N N . GLN A 1 205 ? 19.525 7.910 -3.305 1.00 87.88 205 GLN A N 1
ATOM 1650 C CA . GLN A 1 205 ? 18.563 8.544 -4.219 1.00 87.88 205 GLN A CA 1
ATOM 1651 C C . GLN A 1 205 ? 17.590 7.546 -4.864 1.00 87.88 205 GLN A C 1
ATOM 1653 O O . GLN A 1 205 ? 17.136 7.737 -5.983 1.00 87.88 205 GLN A O 1
ATOM 1658 N N . ALA A 1 206 ? 17.253 6.487 -4.136 1.00 92.06 206 ALA A N 1
ATOM 1659 C CA . ALA A 1 206 ? 16.500 5.354 -4.645 1.00 92.06 206 ALA A CA 1
ATOM 1660 C C . ALA A 1 206 ? 15.018 5.425 -4.261 1.00 92.06 206 ALA A C 1
ATOM 1662 O O . ALA A 1 206 ? 14.431 4.424 -3.868 1.00 92.06 206 ALA A O 1
ATOM 1663 N N . GLY A 1 207 ? 14.420 6.620 -4.290 1.00 95.06 207 GLY A N 1
ATOM 1664 C CA . GLY A 1 207 ? 12.988 6.773 -4.027 1.00 95.06 207 GLY A CA 1
ATOM 1665 C C . GLY A 1 207 ? 12.177 5.939 -5.018 1.00 95.06 207 GLY A C 1
ATOM 1666 O O . GLY A 1 207 ? 12.458 5.966 -6.215 1.00 95.06 207 GLY A O 1
ATOM 1667 N N . SER A 1 208 ? 11.194 5.193 -4.522 1.00 95.81 208 SER A N 1
ATOM 1668 C CA . SER A 1 208 ? 10.392 4.282 -5.334 1.00 95.81 208 SER A CA 1
ATOM 1669 C C . SER A 1 208 ? 8.918 4.298 -4.945 1.00 95.81 208 SER A C 1
ATOM 1671 O O . SER A 1 208 ? 8.551 4.553 -3.792 1.00 95.81 208 SER A O 1
ATOM 1673 N N . ILE A 1 209 ? 8.087 4.025 -5.944 1.00 97.00 209 ILE A N 1
ATOM 1674 C CA . ILE A 1 209 ? 6.658 3.778 -5.825 1.00 97.00 209 ILE A CA 1
ATOM 1675 C C . ILE A 1 209 ? 6.411 2.422 -6.471 1.00 97.00 209 ILE A C 1
ATOM 1677 O O . ILE A 1 209 ? 6.724 2.233 -7.646 1.00 97.00 209 ILE A O 1
ATOM 1681 N N . ASP A 1 210 ? 5.843 1.497 -5.711 1.00 95.38 210 ASP A N 1
ATOM 1682 C CA . ASP A 1 210 ? 5.486 0.175 -6.205 1.00 95.38 210 ASP A CA 1
ATOM 1683 C C . ASP A 1 210 ? 4.003 -0.091 -5.983 1.00 95.38 210 ASP A C 1
ATOM 1685 O O . ASP A 1 210 ? 3.501 0.040 -4.867 1.00 95.38 210 ASP A O 1
ATOM 1689 N N . ILE A 1 211 ? 3.302 -0.443 -7.054 1.00 96.19 211 ILE A N 1
ATOM 1690 C CA . ILE A 1 211 ? 1.886 -0.802 -7.036 1.00 96.19 211 ILE A CA 1
ATOM 1691 C C . ILE A 1 211 ? 1.798 -2.238 -7.524 1.00 96.19 211 ILE A C 1
ATOM 1693 O O . ILE A 1 211 ? 2.106 -2.511 -8.685 1.00 96.19 211 ILE A O 1
ATOM 1697 N N . VAL A 1 212 ? 1.365 -3.144 -6.650 1.00 94.50 212 VAL A N 1
ATOM 1698 C CA . VAL A 1 212 ? 1.368 -4.582 -6.931 1.00 94.50 212 VAL A CA 1
ATOM 1699 C C . VAL A 1 212 ? 0.005 -5.184 -6.644 1.00 94.50 212 VAL A C 1
ATOM 1701 O O . VAL A 1 212 ? -0.618 -4.902 -5.617 1.00 94.50 212 VAL A O 1
ATOM 1704 N N . VAL A 1 213 ? -0.435 -6.054 -7.546 1.00 94.25 213 VAL A N 1
ATOM 1705 C CA . VAL A 1 213 ? -1.639 -6.868 -7.393 1.00 94.25 213 VAL A CA 1
ATOM 1706 C C . VAL A 1 213 ? -1.319 -8.326 -7.716 1.00 94.25 213 VAL A C 1
ATOM 1708 O O . VAL A 1 213 ? -0.524 -8.620 -8.609 1.00 94.25 213 VAL A O 1
ATOM 1711 N N . GLY A 1 214 ? -1.922 -9.250 -6.968 1.00 92.06 214 GLY A N 1
ATOM 1712 C CA . GLY A 1 214 ? -1.668 -10.682 -7.112 1.00 92.06 214 GLY A CA 1
ATOM 1713 C C . GLY A 1 214 ? -0.218 -11.046 -6.794 1.00 92.06 214 GLY A C 1
ATOM 1714 O O . GLY A 1 214 ? 0.482 -11.610 -7.636 1.00 92.06 214 GLY A O 1
ATOM 1715 N N . ARG A 1 215 ? 0.248 -10.708 -5.586 1.00 91.50 215 ARG A N 1
ATOM 1716 C CA . ARG A 1 215 ? 1.599 -11.061 -5.137 1.00 91.50 215 ARG A CA 1
ATOM 1717 C C . ARG A 1 215 ? 1.770 -12.570 -5.038 1.00 91.50 215 ARG A C 1
ATOM 1719 O O . ARG A 1 215 ? 0.847 -13.286 -4.632 1.00 91.50 215 ARG A O 1
ATOM 1726 N N . SER A 1 216 ? 2.969 -13.033 -5.368 1.00 87.31 216 SER A N 1
ATOM 1727 C CA . SER A 1 216 ? 3.369 -14.427 -5.185 1.00 87.31 216 SER A CA 1
ATOM 1728 C C . SER A 1 216 ? 3.393 -14.821 -3.699 1.00 87.31 216 SER A C 1
ATOM 1730 O O . SER A 1 216 ? 3.341 -13.982 -2.805 1.00 87.31 216 SER A O 1
ATOM 1732 N N . THR A 1 217 ? 3.498 -16.115 -3.388 1.00 75.50 217 THR A N 1
ATOM 1733 C CA . THR A 1 217 ? 3.466 -16.611 -1.997 1.00 75.50 217 THR A CA 1
ATOM 1734 C C . THR A 1 217 ? 4.692 -16.240 -1.153 1.00 75.50 217 THR A C 1
ATOM 1736 O O . THR A 1 217 ? 4.802 -16.710 -0.020 1.00 75.50 217 THR A O 1
ATOM 1739 N N . LYS A 1 218 ? 5.640 -15.453 -1.676 1.00 75.94 218 LYS A N 1
ATOM 1740 C CA . LYS A 1 218 ? 6.772 -14.952 -0.891 1.00 75.94 218 LYS A CA 1
ATOM 1741 C C . LYS A 1 218 ? 6.322 -13.830 0.046 1.00 75.94 218 LYS A C 1
ATOM 1743 O O . LYS A 1 218 ? 5.538 -12.964 -0.322 1.00 75.94 218 LYS A O 1
ATOM 1748 N N . ASN A 1 219 ? 6.899 -13.806 1.247 1.00 73.88 219 ASN A N 1
ATOM 1749 C CA . ASN A 1 219 ? 6.638 -12.792 2.282 1.00 73.88 219 ASN A CA 1
ATOM 1750 C C . ASN A 1 219 ? 7.204 -11.392 1.953 1.00 73.88 219 ASN A C 1
ATOM 1752 O O . ASN A 1 219 ? 7.209 -10.501 2.799 1.00 73.88 219 ASN A O 1
ATOM 1756 N N . ASP A 1 220 ? 7.747 -11.201 0.758 1.00 82.62 220 ASP A N 1
ATOM 1757 C CA . ASP A 1 220 ? 8.366 -9.953 0.333 1.00 82.62 220 ASP A CA 1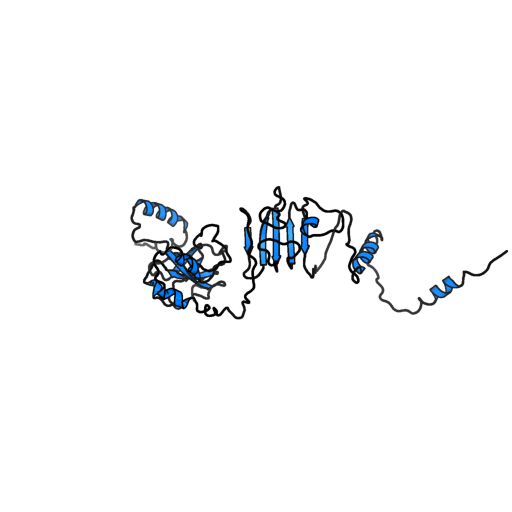
ATOM 1758 C C . ASP A 1 220 ? 8.026 -9.693 -1.137 1.00 82.62 220 ASP A C 1
ATOM 1760 O O . ASP A 1 220 ? 7.042 -10.237 -1.641 1.00 82.62 220 ASP A O 1
ATOM 1764 N N . MET A 1 221 ? 8.742 -8.786 -1.798 1.00 84.38 221 MET A N 1
ATOM 1765 C CA . MET A 1 221 ? 8.462 -8.471 -3.195 1.00 84.38 221 MET A CA 1
ATOM 1766 C C . MET A 1 221 ? 9.097 -9.505 -4.114 1.00 84.38 221 MET A C 1
ATOM 1768 O O . MET A 1 221 ? 10.209 -9.964 -3.854 1.00 84.38 221 MET A O 1
ATOM 1772 N N . ASP A 1 222 ? 8.398 -9.852 -5.190 1.00 89.88 222 ASP A N 1
ATOM 1773 C CA . ASP A 1 222 ? 8.927 -10.724 -6.230 1.00 89.88 222 ASP A CA 1
ATOM 1774 C C . ASP A 1 222 ? 8.628 -10.108 -7.597 1.00 89.88 222 ASP A C 1
ATOM 1776 O O . ASP A 1 222 ? 7.580 -10.340 -8.196 1.00 89.88 222 ASP A O 1
ATOM 1780 N N . LEU A 1 223 ? 9.561 -9.288 -8.084 1.00 91.06 223 LEU A N 1
ATOM 1781 C CA . LEU A 1 223 ? 9.383 -8.522 -9.322 1.00 91.06 223 LEU A CA 1
ATOM 1782 C C . LEU A 1 223 ? 9.143 -9.404 -10.554 1.00 91.06 223 LEU A C 1
ATOM 1784 O O . LEU A 1 223 ? 8.580 -8.920 -11.532 1.00 91.06 223 LEU A O 1
ATOM 1788 N N . ILE A 1 224 ? 9.532 -10.679 -10.490 1.00 90.19 224 ILE A N 1
ATOM 1789 C CA . ILE A 1 224 ? 9.423 -11.634 -11.593 1.00 90.19 224 ILE A CA 1
ATOM 1790 C C . ILE A 1 224 ? 8.108 -12.417 -11.511 1.00 90.19 224 ILE A C 1
ATOM 1792 O O . ILE A 1 224 ? 7.458 -12.633 -12.529 1.00 90.19 224 ILE A O 1
ATOM 1796 N N . ASN A 1 225 ? 7.717 -12.867 -10.314 1.00 90.56 225 ASN A N 1
ATOM 1797 C CA . ASN A 1 225 ? 6.592 -13.799 -10.151 1.00 90.56 225 ASN A CA 1
ATOM 1798 C C . ASN A 1 225 ? 5.268 -13.138 -9.739 1.00 90.56 225 ASN A C 1
ATOM 1800 O O . ASN A 1 225 ? 4.237 -13.818 -9.705 1.00 90.56 225 ASN A O 1
ATOM 1804 N N . ASP A 1 226 ? 5.276 -11.854 -9.381 1.00 91.69 226 ASP A N 1
ATOM 1805 C CA . ASP A 1 226 ? 4.048 -11.115 -9.090 1.00 91.69 226 ASP A CA 1
ATOM 1806 C C . ASP A 1 226 ? 3.193 -10.955 -10.361 1.00 91.69 226 ASP A C 1
ATOM 1808 O O . ASP A 1 226 ? 3.712 -10.726 -11.451 1.00 91.69 226 ASP A O 1
ATOM 1812 N N . LYS A 1 227 ? 1.864 -11.085 -10.229 1.00 93.75 227 LYS A N 1
ATOM 1813 C CA . LYS A 1 227 ? 0.949 -11.171 -11.382 1.00 93.75 227 LYS A CA 1
ATOM 1814 C C . LYS A 1 227 ? 0.842 -9.886 -12.189 1.00 93.75 227 LYS A C 1
ATOM 1816 O O . LYS A 1 227 ? 0.841 -9.941 -13.416 1.00 93.75 227 LYS A O 1
ATOM 1821 N N . ALA A 1 228 ? 0.699 -8.747 -11.516 1.00 95.88 228 ALA A N 1
ATOM 1822 C CA . ALA A 1 228 ? 0.746 -7.459 -12.186 1.00 95.88 228 ALA A CA 1
ATOM 1823 C C . ALA A 1 228 ? 1.312 -6.363 -11.282 1.00 95.88 228 ALA A C 1
ATOM 1825 O O . ALA A 1 228 ? 1.112 -6.348 -10.063 1.00 95.88 228 ALA A O 1
ATOM 1826 N N . ARG A 1 229 ? 2.042 -5.442 -11.910 1.00 94.88 229 ARG A N 1
ATOM 1827 C CA . ARG A 1 229 ? 2.907 -4.484 -11.231 1.00 94.88 229 ARG A CA 1
ATOM 1828 C C . ARG A 1 229 ? 3.115 -3.227 -12.064 1.00 94.88 229 ARG A C 1
ATOM 1830 O O . ARG A 1 229 ? 3.363 -3.298 -13.267 1.00 94.88 229 ARG A O 1
ATOM 1837 N N . ILE A 1 230 ? 3.113 -2.084 -11.386 1.00 96.94 230 ILE A N 1
ATOM 1838 C CA . ILE A 1 230 ? 3.692 -0.835 -11.881 1.00 96.94 230 ILE A CA 1
ATOM 1839 C C . ILE A 1 230 ? 4.771 -0.426 -10.889 1.00 96.94 230 ILE A C 1
ATOM 1841 O O . ILE A 1 230 ? 4.477 -0.110 -9.738 1.00 96.94 230 ILE A O 1
ATOM 1845 N N . TYR A 1 231 ? 6.013 -0.426 -11.356 1.00 96.25 231 TYR A N 1
ATOM 1846 C CA . TYR A 1 231 ? 7.185 -0.111 -10.562 1.00 96.25 231 TYR A CA 1
ATOM 1847 C C . TYR A 1 231 ? 7.843 1.161 -11.073 1.00 96.25 231 TYR A C 1
ATOM 1849 O O . TYR A 1 231 ? 8.156 1.265 -12.256 1.00 96.25 231 TYR A O 1
ATOM 1857 N N . ILE A 1 232 ? 8.056 2.126 -10.186 1.00 96.44 232 ILE A N 1
ATOM 1858 C CA . ILE A 1 232 ? 8.728 3.387 -10.485 1.00 96.44 232 ILE A CA 1
ATOM 1859 C C . ILE A 1 232 ? 9.865 3.533 -9.487 1.00 96.44 232 ILE A C 1
ATOM 1861 O O . ILE A 1 232 ? 9.625 3.522 -8.281 1.00 96.44 232 ILE A O 1
ATOM 1865 N N . SER A 1 233 ? 11.090 3.710 -9.969 1.00 95.75 233 SER A N 1
ATOM 1866 C CA . SER A 1 233 ? 12.254 3.903 -9.104 1.00 95.75 233 SER A CA 1
ATOM 1867 C C . SER A 1 233 ? 13.187 4.960 -9.677 1.00 95.75 233 SER A C 1
ATOM 1869 O O . SER A 1 233 ? 13.407 5.034 -10.885 1.00 95.75 233 SER A O 1
ATOM 1871 N N . MET A 1 234 ? 13.730 5.803 -8.801 1.00 95.19 234 MET A N 1
ATOM 1872 C CA . MET A 1 234 ? 14.734 6.808 -9.154 1.00 95.19 234 MET A CA 1
ATOM 1873 C C . MET A 1 234 ? 16.117 6.198 -9.420 1.00 95.19 234 MET A C 1
ATOM 1875 O O . MET A 1 234 ? 16.945 6.831 -10.067 1.00 95.19 234 MET A O 1
ATOM 1879 N N . ASN A 1 235 ? 16.380 4.999 -8.902 1.00 94.44 235 ASN A N 1
ATOM 1880 C CA . ASN A 1 235 ? 17.663 4.329 -9.046 1.00 94.44 235 ASN A CA 1
ATOM 1881 C C . ASN A 1 235 ? 17.448 2.823 -8.898 1.00 94.44 235 ASN A C 1
ATOM 1883 O O . ASN A 1 235 ? 17.215 2.345 -7.789 1.00 94.44 235 ASN A O 1
ATOM 1887 N N . THR A 1 236 ? 17.482 2.094 -10.009 1.00 93.69 236 THR A N 1
ATOM 1888 C CA . THR A 1 236 ? 17.250 0.650 -10.014 1.00 93.69 236 THR A CA 1
ATOM 1889 C C . THR A 1 236 ? 17.957 -0.027 -11.178 1.00 93.69 236 THR A C 1
ATOM 1891 O O . THR A 1 236 ? 18.187 0.585 -12.225 1.00 93.69 236 THR A O 1
ATOM 1894 N N . ASP A 1 237 ? 18.265 -1.306 -10.998 1.00 92.25 237 ASP A N 1
ATOM 1895 C CA . ASP A 1 237 ? 18.743 -2.199 -12.051 1.00 92.25 237 ASP A CA 1
ATOM 1896 C C . ASP A 1 237 ? 17.527 -2.922 -12.648 1.00 92.25 237 ASP A C 1
ATOM 1898 O O . ASP A 1 237 ? 17.262 -4.080 -12.334 1.00 92.25 237 ASP A O 1
ATOM 1902 N N . VAL A 1 238 ? 16.715 -2.194 -13.425 1.00 91.50 238 VAL A N 1
ATOM 1903 C CA . VAL A 1 238 ? 15.364 -2.643 -13.817 1.00 91.50 238 VAL A CA 1
ATOM 1904 C C . VAL A 1 238 ? 15.389 -3.964 -14.581 1.00 91.50 238 VAL A C 1
ATOM 1906 O O . VAL A 1 238 ? 14.592 -4.848 -14.284 1.00 91.50 238 VAL A O 1
ATOM 1909 N N . ASP A 1 239 ? 16.339 -4.138 -15.495 1.00 89.94 239 ASP A N 1
ATOM 1910 C CA . ASP A 1 239 ? 16.399 -5.337 -16.330 1.00 89.94 239 ASP A CA 1
ATOM 1911 C C . ASP A 1 239 ? 16.788 -6.567 -15.505 1.00 89.94 239 ASP A C 1
ATOM 1913 O O . ASP A 1 239 ? 16.103 -7.588 -15.548 1.00 89.94 239 ASP A O 1
ATOM 1917 N N . ASP A 1 240 ? 17.813 -6.436 -14.654 1.00 90.62 240 ASP A N 1
ATOM 1918 C CA . ASP A 1 240 ? 18.257 -7.504 -13.752 1.00 90.62 240 ASP A CA 1
ATOM 1919 C C . ASP A 1 240 ? 17.135 -7.870 -12.751 1.00 90.62 240 ASP A C 1
ATOM 1921 O O . ASP A 1 240 ? 16.906 -9.044 -12.454 1.00 90.62 240 ASP A O 1
ATOM 1925 N N . ASN A 1 241 ? 16.393 -6.871 -12.264 1.00 91.19 241 ASN A N 1
ATOM 1926 C CA . ASN A 1 241 ? 15.318 -7.038 -11.286 1.00 91.19 241 ASN A CA 1
ATOM 1927 C C . ASN A 1 241 ? 14.053 -7.700 -11.861 1.00 91.19 241 ASN A C 1
ATOM 1929 O O . ASN A 1 241 ? 13.377 -8.441 -11.147 1.00 91.19 241 ASN A O 1
ATOM 1933 N N . PHE A 1 242 ? 13.729 -7.432 -13.128 1.00 91.94 242 PHE A N 1
ATOM 1934 C CA . PHE A 1 242 ? 12.585 -8.021 -13.834 1.00 91.94 242 PHE A CA 1
ATOM 1935 C C . PHE A 1 242 ? 12.960 -9.256 -14.670 1.00 91.94 242 PHE A C 1
ATOM 1937 O O . PHE A 1 242 ? 12.085 -9.865 -15.282 1.00 91.94 242 PHE A O 1
ATOM 1944 N N . GLY A 1 243 ? 14.237 -9.648 -14.690 1.00 88.81 243 GLY A N 1
ATOM 1945 C CA . GLY A 1 243 ? 14.720 -10.778 -15.486 1.00 88.81 243 GLY A CA 1
ATOM 1946 C C . GLY A 1 243 ? 14.680 -10.526 -16.996 1.00 88.81 243 GLY A C 1
ATOM 1947 O O . GLY A 1 243 ? 14.552 -11.474 -17.768 1.00 88.81 243 GLY A O 1
ATOM 1948 N N . ILE A 1 244 ? 14.767 -9.264 -17.422 1.00 86.62 244 ILE A N 1
ATOM 1949 C CA . ILE A 1 244 ? 14.808 -8.873 -18.832 1.00 86.62 244 ILE A CA 1
ATOM 1950 C C . ILE A 1 244 ? 16.236 -9.096 -19.334 1.00 86.62 244 ILE A C 1
ATOM 1952 O O . ILE A 1 244 ? 17.182 -8.480 -18.851 1.00 86.62 244 ILE A O 1
ATOM 1956 N N . THR A 1 245 ? 16.403 -10.003 -20.296 1.00 83.38 245 THR A N 1
ATOM 1957 C CA . THR A 1 245 ? 17.717 -10.339 -20.875 1.00 83.38 245 THR A CA 1
ATOM 1958 C C . THR A 1 245 ? 17.994 -9.647 -22.205 1.00 83.38 245 THR A C 1
ATOM 1960 O O . THR A 1 245 ? 19.089 -9.779 -22.750 1.00 83.38 245 THR A O 1
ATOM 1963 N N . ASP A 1 246 ? 17.006 -8.935 -22.741 1.00 77.69 246 ASP A N 1
ATOM 1964 C CA . ASP A 1 246 ? 17.072 -8.343 -24.069 1.00 77.69 246 ASP A CA 1
ATOM 1965 C C . ASP A 1 246 ? 17.592 -6.905 -24.004 1.00 77.69 246 ASP A C 1
ATOM 1967 O O . ASP A 1 246 ? 17.005 -6.038 -23.360 1.00 77.69 246 ASP A O 1
ATOM 1971 N N . GLY A 1 247 ? 18.664 -6.627 -24.747 1.00 70.19 247 GLY A N 1
ATOM 1972 C CA . GLY A 1 247 ? 19.195 -5.278 -24.928 1.00 70.19 247 GLY A CA 1
ATOM 1973 C C . GLY A 1 247 ? 20.342 -4.899 -23.991 1.00 70.19 247 GLY A C 1
ATOM 1974 O O . GLY A 1 247 ? 21.090 -5.746 -23.511 1.00 70.19 247 GLY A O 1
ATOM 1975 N N . THR A 1 248 ? 20.562 -3.591 -23.828 1.00 73.44 248 THR A N 1
ATOM 1976 C CA . THR A 1 248 ? 21.617 -3.064 -22.946 1.00 73.44 248 THR A CA 1
ATOM 1977 C C . THR A 1 248 ? 21.037 -2.838 -21.558 1.00 73.44 248 THR A C 1
ATOM 1979 O O . THR A 1 248 ? 20.178 -1.973 -21.416 1.00 73.44 248 THR A O 1
ATOM 1982 N N . ASN A 1 249 ? 21.537 -3.560 -20.551 1.00 75.00 249 ASN A N 1
ATOM 1983 C CA . ASN A 1 249 ? 21.011 -3.463 -19.188 1.00 75.00 249 ASN A CA 1
ATOM 1984 C C . ASN A 1 249 ? 21.140 -2.035 -18.638 1.00 75.00 249 ASN A C 1
ATOM 1986 O O . ASN A 1 249 ? 22.247 -1.504 -18.480 1.00 75.00 249 ASN A O 1
ATOM 1990 N N . ALA A 1 250 ? 20.008 -1.432 -18.291 1.00 77.19 250 ALA A N 1
ATOM 1991 C CA . ALA A 1 250 ? 19.931 -0.177 -17.573 1.00 77.19 250 ALA A CA 1
ATOM 1992 C C . ALA A 1 250 ? 20.240 -0.427 -16.091 1.00 77.19 250 ALA A C 1
ATOM 1994 O O . ALA A 1 250 ? 19.391 -0.884 -15.323 1.00 77.19 250 ALA A O 1
ATOM 1995 N N . LYS A 1 251 ? 21.482 -0.121 -15.696 1.00 86.00 251 LYS A N 1
ATOM 1996 C CA . LYS A 1 251 ? 21.936 -0.207 -14.304 1.00 86.00 251 LYS A CA 1
ATOM 1997 C C . LYS A 1 251 ? 21.872 1.138 -13.598 1.00 86.00 251 LYS A C 1
ATOM 1999 O O . LYS A 1 251 ? 22.335 2.143 -14.136 1.00 86.00 251 LYS A O 1
ATOM 2004 N N . GLY A 1 252 ? 21.321 1.136 -12.390 1.00 87.00 252 GLY A N 1
ATOM 2005 C CA . GLY A 1 252 ? 21.197 2.300 -11.520 1.00 87.00 252 GLY A CA 1
ATOM 2006 C C . GLY A 1 252 ? 20.481 3.499 -12.151 1.00 87.00 252 GLY A C 1
ATOM 2007 O O . GLY A 1 252 ? 20.892 4.645 -11.961 1.00 87.00 252 GLY A O 1
ATOM 2008 N N . ALA A 1 253 ? 19.448 3.246 -12.956 1.00 89.06 253 ALA A N 1
ATOM 2009 C CA . ALA A 1 253 ? 18.747 4.277 -13.716 1.00 89.06 253 ALA A CA 1
ATOM 2010 C C . ALA A 1 253 ? 17.397 4.645 -13.085 1.00 89.06 253 ALA A C 1
ATOM 2012 O O . ALA A 1 253 ? 16.770 3.837 -12.396 1.00 89.06 253 ALA A O 1
ATOM 2013 N N . VAL A 1 254 ? 16.919 5.859 -13.384 1.00 93.75 254 VAL A N 1
ATOM 2014 C CA . VAL A 1 254 ? 15.511 6.219 -13.177 1.00 93.75 254 VAL A CA 1
ATOM 2015 C C . VAL A 1 254 ? 14.690 5.429 -14.188 1.00 93.75 254 VAL A C 1
ATOM 2017 O O . VAL A 1 254 ? 14.892 5.585 -15.394 1.00 93.75 254 VAL A O 1
ATOM 2020 N N . SER A 1 255 ? 13.765 4.598 -13.724 1.00 92.69 255 SER A N 1
ATOM 2021 C CA . SER A 1 255 ? 12.987 3.742 -14.615 1.00 92.69 255 SER A CA 1
ATOM 2022 C C . SER A 1 255 ? 11.544 3.562 -14.158 1.00 92.69 255 SER A C 1
ATOM 2024 O O . SER A 1 255 ? 11.183 3.776 -12.996 1.00 92.69 255 SER A O 1
ATOM 2026 N N . ILE A 1 256 ? 10.715 3.187 -15.132 1.00 95.06 256 ILE A N 1
ATOM 2027 C CA . ILE A 1 256 ? 9.338 2.754 -14.934 1.00 95.06 256 ILE A CA 1
ATOM 2028 C C . ILE A 1 256 ? 9.196 1.405 -15.630 1.00 95.06 256 ILE A C 1
ATOM 2030 O O . ILE A 1 256 ? 9.425 1.318 -16.835 1.00 95.06 256 ILE A O 1
ATOM 2034 N N . ALA A 1 257 ? 8.792 0.383 -14.886 1.00 94.00 257 ALA A N 1
ATOM 2035 C CA . ALA A 1 257 ? 8.476 -0.936 -15.412 1.00 94.00 257 ALA A CA 1
ATOM 2036 C C . ALA A 1 257 ? 7.000 -1.256 -15.171 1.00 94.00 257 ALA A C 1
ATOM 2038 O O . ALA A 1 257 ? 6.468 -1.039 -14.081 1.00 94.00 257 ALA A O 1
ATOM 2039 N N . ILE A 1 258 ? 6.338 -1.771 -16.204 1.00 95.56 258 ILE A N 1
ATOM 2040 C CA . ILE A 1 258 ? 4.947 -2.221 -16.150 1.00 95.56 258 ILE A CA 1
ATOM 2041 C C . ILE A 1 258 ? 4.948 -3.681 -16.586 1.00 95.56 258 ILE A C 1
ATOM 2043 O O . ILE A 1 258 ? 5.390 -3.984 -17.691 1.00 95.56 258 ILE A O 1
ATOM 2047 N N . SER A 1 259 ? 4.470 -4.569 -15.718 1.00 94.00 259 SER A N 1
ATOM 2048 C CA . SER A 1 259 ? 4.393 -6.008 -15.977 1.00 94.00 259 SER A CA 1
ATOM 2049 C C . SER A 1 259 ? 2.985 -6.508 -15.677 1.00 94.00 259 SER A C 1
ATOM 2051 O O . SER A 1 259 ? 2.426 -6.173 -14.632 1.00 94.00 259 SER A O 1
ATOM 2053 N N . ALA A 1 260 ? 2.400 -7.247 -16.617 1.00 95.50 260 ALA A N 1
ATOM 2054 C CA . ALA A 1 260 ? 1.110 -7.926 -16.515 1.00 95.50 260 ALA A CA 1
ATOM 2055 C C . ALA A 1 260 ? 0.954 -8.892 -17.703 1.00 95.50 260 ALA A C 1
ATOM 2057 O O . ALA A 1 260 ? 1.638 -8.731 -18.714 1.00 95.50 260 ALA A O 1
ATOM 2058 N N . ASP A 1 261 ? -0.003 -9.822 -17.623 1.00 93.44 261 ASP A N 1
ATOM 2059 C CA . ASP A 1 261 ? -0.355 -10.705 -18.749 1.00 93.44 261 ASP A CA 1
ATOM 2060 C C . ASP A 1 261 ? -0.843 -9.914 -19.980 1.00 93.44 261 ASP A C 1
ATOM 2062 O O . ASP A 1 261 ? -0.574 -10.280 -21.122 1.00 93.44 261 ASP A O 1
ATOM 2066 N N . GLU A 1 262 ? -1.560 -8.809 -19.755 1.00 94.31 262 GLU A N 1
ATOM 2067 C CA . GLU A 1 262 ? -2.087 -7.958 -20.816 1.00 94.31 262 GLU A CA 1
ATOM 2068 C C . GLU A 1 262 ? -1.994 -6.474 -20.435 1.00 94.31 262 GLU A C 1
ATOM 2070 O O . GLU A 1 262 ? -2.475 -6.053 -19.382 1.00 94.31 262 GLU A O 1
ATOM 2075 N N . ILE A 1 263 ? -1.412 -5.660 -21.323 1.00 93.25 263 ILE A N 1
ATOM 2076 C CA . ILE A 1 263 ? -1.282 -4.208 -21.144 1.00 93.25 263 ILE A CA 1
ATOM 2077 C C . ILE A 1 263 ? -1.963 -3.499 -22.314 1.00 93.25 263 ILE A C 1
ATOM 2079 O O . ILE A 1 263 ? -1.548 -3.615 -23.466 1.00 93.25 263 ILE A O 1
ATOM 2083 N N . ARG A 1 264 ? -3.004 -2.714 -22.015 1.00 92.62 264 ARG A N 1
ATOM 2084 C CA . ARG A 1 264 ? -3.706 -1.872 -22.995 1.00 92.62 264 ARG A CA 1
ATOM 2085 C C . ARG A 1 264 ? -3.549 -0.398 -22.641 1.00 92.62 264 ARG A C 1
ATOM 2087 O O . ARG A 1 264 ? -3.963 0.029 -21.567 1.00 92.62 264 ARG A O 1
ATOM 2094 N N . ILE A 1 265 ? -3.021 0.394 -23.574 1.00 91.88 265 ILE A N 1
ATOM 2095 C CA . ILE A 1 265 ? -2.940 1.857 -23.452 1.00 91.88 265 ILE A CA 1
ATOM 2096 C C . ILE A 1 265 ? -4.018 2.469 -24.349 1.00 91.88 265 ILE A C 1
ATOM 2098 O O . ILE A 1 265 ? -3.959 2.350 -25.571 1.00 91.88 265 ILE A O 1
ATOM 2102 N N . VAL A 1 266 ? -5.021 3.110 -23.745 1.00 92.38 266 VAL A N 1
ATOM 2103 C CA . VAL A 1 266 ? -6.171 3.685 -24.463 1.00 92.38 266 VAL A CA 1
ATOM 2104 C C . VAL A 1 266 ? -6.162 5.206 -24.338 1.00 92.38 266 VAL A C 1
ATOM 2106 O O . VAL A 1 266 ? -6.345 5.749 -23.250 1.00 92.38 266 VAL A O 1
ATOM 2109 N N . ALA A 1 267 ? -6.012 5.903 -25.466 1.00 93.69 267 ALA A N 1
ATOM 2110 C CA . ALA A 1 267 ? -6.132 7.357 -25.551 1.00 93.69 267 ALA A CA 1
ATOM 2111 C C . ALA A 1 267 ? -7.407 7.746 -26.312 1.00 93.69 267 ALA A C 1
ATOM 2113 O O . ALA A 1 267 ? -7.675 7.232 -27.392 1.00 93.69 267 ALA A O 1
ATOM 2114 N N . LYS A 1 268 ? -8.205 8.669 -25.757 1.00 93.88 268 LYS A N 1
ATOM 2115 C CA . LYS A 1 268 ? -9.486 9.088 -26.363 1.00 93.88 268 LYS A CA 1
ATOM 2116 C C . LYS A 1 268 ? -9.345 10.113 -27.489 1.00 93.88 268 LYS A C 1
ATOM 2118 O O . LYS A 1 268 ? -10.274 10.272 -28.271 1.00 93.88 268 LYS A O 1
ATOM 2123 N N . LYS A 1 269 ? -8.240 10.856 -27.512 1.00 95.94 269 LYS A N 1
ATOM 2124 C CA . LYS A 1 269 ? -8.016 11.942 -28.469 1.00 95.94 269 LYS A CA 1
ATOM 2125 C C . LYS A 1 269 ? -6.704 11.734 -29.212 1.00 95.94 269 LYS A C 1
ATOM 2127 O O . LYS A 1 269 ? -6.737 11.347 -30.366 1.00 95.94 269 LYS A O 1
ATOM 2132 N N . ASP A 1 270 ? -5.580 11.900 -28.519 1.00 90.12 270 ASP A N 1
ATOM 2133 C CA . ASP A 1 270 ? -4.241 11.798 -29.099 1.00 90.12 270 ASP A CA 1
ATOM 2134 C C . ASP A 1 270 ? -3.296 11.058 -28.135 1.00 90.12 270 ASP A C 1
ATOM 2136 O O . ASP A 1 270 ? -3.444 11.166 -26.915 1.00 90.12 270 ASP A O 1
ATOM 2140 N N . MET A 1 271 ? -2.306 10.337 -28.674 1.00 90.56 271 MET A N 1
ATOM 2141 C CA . MET A 1 271 ? -1.202 9.722 -27.926 1.00 90.56 271 MET A CA 1
ATOM 2142 C C . MET A 1 271 ? 0.120 10.034 -28.627 1.00 90.56 271 MET A C 1
ATOM 2144 O O . MET A 1 271 ? 0.231 9.881 -29.841 1.00 90.56 271 MET A O 1
ATOM 2148 N N . LYS A 1 272 ? 1.134 10.455 -27.864 1.00 88.19 272 LYS A N 1
ATOM 2149 C CA . LYS A 1 272 ? 2.480 10.715 -28.383 1.00 88.19 272 LYS A CA 1
ATOM 2150 C C . LYS A 1 272 ? 3.509 9.952 -27.563 1.00 88.19 272 LYS A C 1
ATOM 2152 O O . LYS A 1 272 ? 3.641 10.196 -26.368 1.00 88.19 272 LYS A O 1
ATOM 2157 N N . LEU A 1 273 ? 4.262 9.086 -28.232 1.00 86.31 273 LEU A N 1
ATOM 2158 C CA . LEU A 1 273 ? 5.417 8.391 -27.674 1.00 86.31 273 LEU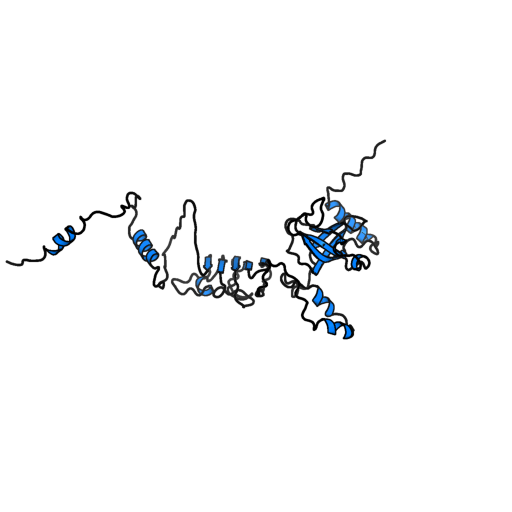 A CA 1
ATOM 2159 C C . LEU A 1 273 ? 6.670 8.955 -28.344 1.00 86.31 273 LEU A C 1
ATOM 2161 O O . LEU A 1 273 ? 6.739 9.029 -29.569 1.00 86.31 273 LEU A O 1
ATOM 2165 N N . ILE A 1 274 ? 7.627 9.426 -27.547 1.00 83.00 274 ILE A N 1
ATOM 2166 C CA . ILE A 1 274 ? 8.885 9.993 -28.044 1.00 83.00 274 ILE A CA 1
ATOM 2167 C C . ILE A 1 274 ? 10.021 9.211 -27.410 1.00 83.00 274 ILE A C 1
ATOM 2169 O O . ILE A 1 274 ? 10.177 9.240 -26.192 1.00 83.00 274 ILE A O 1
ATOM 2173 N N . VAL A 1 275 ? 10.841 8.583 -28.245 1.00 84.06 275 VAL A N 1
ATOM 2174 C CA . VAL A 1 275 ? 12.081 7.927 -27.828 1.00 84.06 275 VAL A CA 1
ATOM 2175 C C . VAL A 1 275 ? 13.237 8.710 -28.445 1.00 84.06 275 VAL A C 1
ATOM 2177 O O . VAL A 1 275 ? 13.226 8.992 -29.640 1.00 84.06 275 VAL A O 1
ATOM 2180 N N . LYS A 1 276 ? 14.192 9.150 -27.617 1.00 79.56 276 LYS A N 1
ATOM 2181 C CA . LYS A 1 276 ? 15.349 9.963 -28.050 1.00 79.56 276 LYS A CA 1
ATOM 2182 C C . LYS A 1 276 ? 16.616 9.137 -28.320 1.00 79.56 276 LYS A C 1
ATOM 2184 O O . LYS A 1 276 ? 17.662 9.721 -28.575 1.00 79.56 276 LYS A O 1
ATOM 2189 N N . GLY A 1 277 ? 16.523 7.815 -28.231 1.00 73.75 277 GLY A N 1
ATOM 2190 C CA . GLY A 1 277 ? 17.618 6.876 -28.460 1.00 73.75 277 GLY A CA 1
ATOM 2191 C C . GLY A 1 277 ? 17.142 5.665 -29.253 1.00 73.75 277 GLY A C 1
ATOM 2192 O O . GLY A 1 277 ? 16.072 5.706 -29.864 1.00 73.75 277 GLY A O 1
ATOM 2193 N N . ASP A 1 278 ? 17.934 4.601 -29.221 1.00 65.75 278 ASP A N 1
ATOM 2194 C CA . ASP A 1 278 ? 17.627 3.376 -29.949 1.00 65.75 278 ASP A CA 1
ATOM 2195 C C . ASP A 1 278 ? 16.403 2.669 -29.362 1.00 65.75 278 ASP A C 1
ATOM 2197 O O . ASP A 1 278 ? 16.227 2.567 -28.146 1.00 65.75 278 ASP A O 1
ATOM 2201 N N . VAL A 1 279 ? 15.541 2.186 -30.255 1.00 67.94 279 VAL A N 1
ATOM 2202 C CA . VAL A 1 279 ? 14.382 1.367 -29.903 1.00 67.94 279 VAL A CA 1
ATOM 2203 C C . VAL A 1 279 ? 14.778 -0.088 -30.091 1.00 67.94 279 VAL A C 1
ATOM 2205 O O . VAL A 1 279 ? 14.974 -0.544 -31.217 1.00 67.94 279 VAL A O 1
ATOM 2208 N N . LEU A 1 280 ? 14.881 -0.813 -28.984 1.00 66.00 280 LEU A N 1
ATOM 2209 C CA . LEU A 1 280 ? 15.039 -2.260 -28.988 1.00 66.00 280 LEU A CA 1
ATOM 2210 C C . LEU A 1 280 ? 13.658 -2.898 -28.821 1.00 66.00 280 LEU A C 1
ATOM 2212 O O . LEU A 1 280 ? 12.875 -2.491 -27.965 1.00 66.00 280 LEU A O 1
ATOM 2216 N N . ILE A 1 281 ? 13.350 -3.873 -29.673 1.00 67.25 281 ILE A N 1
ATOM 2217 C CA . ILE A 1 281 ? 12.129 -4.681 -29.613 1.00 67.25 281 ILE A CA 1
ATOM 2218 C C . ILE A 1 281 ? 12.605 -6.124 -29.453 1.00 67.25 281 ILE A C 1
ATOM 2220 O O . ILE A 1 281 ? 13.361 -6.591 -30.304 1.00 67.25 281 ILE A O 1
ATOM 2224 N N . GLY A 1 282 ? 12.214 -6.793 -28.365 1.00 59.09 282 GLY A N 1
ATOM 2225 C CA . GLY A 1 282 ? 12.617 -8.178 -28.089 1.00 59.09 282 GLY A CA 1
ATOM 2226 C C . GLY A 1 282 ? 12.157 -9.143 -29.188 1.00 59.09 282 GLY A C 1
ATOM 2227 O O . GLY A 1 282 ? 11.048 -9.016 -29.716 1.00 59.09 282 GLY A O 1
ATOM 2228 N N . GLU A 1 283 ? 13.012 -10.098 -29.557 1.00 49.19 283 GLU A N 1
ATOM 2229 C CA . GLU A 1 283 ? 12.679 -11.178 -30.493 1.00 49.19 283 GLU A CA 1
ATOM 2230 C C . GLU A 1 283 ? 12.025 -12.337 -29.731 1.00 49.19 283 GLU A C 1
ATOM 2232 O O . GLU A 1 283 ? 12.627 -12.901 -28.823 1.00 49.19 283 GLU A O 1
ATOM 2237 N N . GLY A 1 284 ? 10.798 -12.730 -30.106 1.00 49.53 284 GLY A N 1
ATOM 2238 C CA . GLY A 1 284 ? 10.181 -13.919 -29.498 1.00 49.53 284 GLY A CA 1
ATOM 2239 C C . GLY A 1 284 ? 8.678 -14.151 -29.677 1.00 49.53 284 GLY A C 1
ATOM 2240 O O . GLY A 1 284 ? 8.197 -15.212 -29.292 1.00 49.53 284 GLY A O 1
ATOM 2241 N N . ALA A 1 285 ? 7.903 -13.237 -30.268 1.00 41.22 285 ALA A N 1
ATOM 2242 C CA . ALA A 1 285 ? 6.470 -13.477 -30.470 1.00 41.22 285 ALA A CA 1
ATOM 2243 C C . ALA A 1 285 ? 6.207 -14.186 -31.810 1.00 41.22 285 ALA A C 1
ATOM 2245 O O . ALA A 1 285 ? 6.235 -13.551 -32.864 1.00 41.22 285 ALA A O 1
ATOM 2246 N N . SER A 1 286 ? 5.885 -15.483 -31.770 1.00 46.59 286 SER A N 1
ATOM 2247 C CA . SER A 1 286 ? 5.552 -16.291 -32.953 1.00 46.59 286 SER A CA 1
ATOM 2248 C C . SER A 1 286 ? 4.274 -15.868 -33.693 1.00 46.59 286 SER A C 1
ATOM 2250 O O . SER A 1 286 ? 3.947 -16.501 -34.688 1.00 46.59 286 SER A O 1
ATOM 2252 N N . GLU A 1 287 ? 3.559 -14.812 -33.280 1.00 45.50 287 GLU A N 1
ATOM 2253 C CA . GLU A 1 287 ? 2.389 -14.331 -34.039 1.00 45.50 287 GLU A CA 1
ATOM 2254 C C . GLU A 1 287 ? 2.004 -12.845 -33.852 1.00 45.50 287 GLU A C 1
ATOM 2256 O O . GLU A 1 287 ? 0.900 -12.443 -34.204 1.00 45.50 287 GLU A O 1
ATOM 2261 N N . ALA A 1 288 ? 2.902 -11.976 -33.367 1.00 38.88 288 ALA A N 1
ATOM 2262 C CA . ALA A 1 288 ? 2.602 -10.534 -33.269 1.00 38.88 288 ALA A CA 1
ATOM 2263 C C . ALA A 1 288 ? 3.807 -9.602 -33.494 1.00 38.88 288 ALA A C 1
ATOM 2265 O O . ALA A 1 288 ? 3.838 -8.480 -32.991 1.00 38.88 288 ALA A O 1
ATOM 2266 N N . ALA A 1 289 ? 4.773 -10.009 -34.321 1.00 43.38 289 ALA A N 1
ATOM 2267 C CA . ALA A 1 289 ? 5.838 -9.120 -34.801 1.00 43.38 289 ALA A CA 1
ATOM 2268 C C . ALA A 1 289 ? 5.362 -8.082 -35.846 1.00 43.38 289 ALA A C 1
ATOM 2270 O O . ALA A 1 289 ? 6.174 -7.345 -36.397 1.00 43.38 289 ALA A O 1
ATOM 2271 N N . VAL A 1 290 ? 4.050 -7.957 -36.094 1.00 48.16 290 VAL A N 1
ATOM 2272 C CA . VAL A 1 290 ? 3.501 -6.979 -37.050 1.00 48.16 290 VAL A CA 1
ATOM 2273 C C . VAL A 1 290 ? 3.834 -5.544 -36.629 1.00 48.16 290 VAL A C 1
ATOM 2275 O O . VAL A 1 290 ? 4.108 -4.711 -37.484 1.00 48.16 290 VAL A O 1
ATOM 2278 N N . LEU A 1 291 ? 3.906 -5.234 -35.328 1.00 53.66 291 LEU A N 1
ATOM 2279 C CA . LEU A 1 291 ? 4.269 -3.882 -34.886 1.00 53.66 291 LEU A CA 1
ATOM 2280 C C . LEU A 1 291 ? 5.765 -3.582 -35.074 1.00 53.66 291 LEU A C 1
ATOM 2282 O O . LEU A 1 291 ? 6.112 -2.440 -35.350 1.00 53.66 291 LEU A O 1
ATOM 2286 N N . GLY A 1 292 ? 6.635 -4.591 -34.958 1.00 50.12 292 GLY A N 1
ATOM 2287 C CA . GLY A 1 292 ? 8.080 -4.439 -35.136 1.00 50.12 292 GLY A CA 1
ATOM 2288 C C . GLY A 1 292 ? 8.444 -4.095 -36.576 1.00 50.12 292 GLY A C 1
ATOM 2289 O O . GLY A 1 292 ? 9.208 -3.158 -36.801 1.00 50.12 292 GLY A O 1
ATOM 2290 N N . ASP A 1 293 ? 7.829 -4.777 -37.541 1.00 52.00 293 ASP A N 1
ATOM 2291 C CA . ASP A 1 293 ? 8.040 -4.500 -38.964 1.00 52.00 293 ASP A CA 1
ATOM 2292 C C . ASP A 1 293 ? 7.343 -3.206 -39.400 1.00 52.00 293 ASP A C 1
ATOM 2294 O O . ASP A 1 293 ? 7.945 -2.402 -40.106 1.00 52.00 293 ASP A O 1
ATOM 2298 N N . THR A 1 294 ? 6.138 -2.922 -38.887 1.00 52.34 294 THR A N 1
ATOM 2299 C CA . THR A 1 294 ? 5.415 -1.677 -39.210 1.00 52.34 294 THR A CA 1
ATOM 2300 C C . THR A 1 294 ? 6.098 -0.441 -38.607 1.00 52.34 294 THR A C 1
ATOM 2302 O O . THR A 1 294 ? 6.188 0.594 -39.261 1.00 52.34 294 THR A O 1
ATOM 2305 N N . LEU A 1 295 ? 6.628 -0.511 -37.377 1.00 55.12 295 LEU A N 1
ATOM 2306 C CA . LEU A 1 295 ? 7.409 0.588 -36.790 1.00 55.12 295 LEU A CA 1
ATOM 2307 C C . LEU A 1 295 ? 8.765 0.742 -37.478 1.00 55.12 295 LEU A C 1
ATOM 2309 O O . LEU A 1 295 ? 9.177 1.872 -37.716 1.00 55.12 295 LEU A O 1
ATOM 2313 N N . LYS A 1 296 ? 9.447 -0.354 -37.838 1.00 54.88 296 LYS A N 1
ATOM 2314 C CA . LYS A 1 296 ? 10.685 -0.286 -38.631 1.00 54.88 296 LYS A CA 1
ATOM 2315 C C . LYS A 1 296 ? 10.436 0.311 -40.018 1.00 54.88 296 LYS A C 1
ATOM 2317 O O . LYS A 1 296 ? 11.239 1.132 -40.454 1.00 54.88 296 LYS A O 1
ATOM 2322 N N . GLU A 1 297 ? 9.330 -0.016 -40.688 1.00 54.00 297 GLU A N 1
ATOM 2323 C CA . GLU A 1 297 ? 8.916 0.639 -41.940 1.00 54.00 297 GLU A CA 1
ATOM 2324 C C . GLU A 1 297 ? 8.651 2.135 -41.732 1.00 54.00 297 GLU A C 1
ATOM 2326 O O . GLU A 1 297 ? 9.229 2.951 -42.444 1.00 54.00 297 GLU A O 1
ATOM 2331 N N . ILE A 1 298 ? 7.879 2.516 -40.709 1.00 53.88 298 ILE A N 1
ATOM 2332 C CA . ILE A 1 298 ? 7.585 3.927 -40.394 1.00 53.88 298 ILE A CA 1
ATOM 2333 C C . ILE A 1 298 ? 8.859 4.719 -40.050 1.00 53.88 298 ILE A C 1
ATOM 2335 O O . ILE A 1 298 ? 8.973 5.886 -40.417 1.00 53.88 298 ILE A O 1
ATOM 2339 N N . ILE A 1 299 ? 9.818 4.107 -39.349 1.00 53.72 299 ILE A N 1
ATOM 2340 C CA . ILE A 1 299 ? 11.085 4.742 -38.949 1.00 53.72 299 ILE A CA 1
ATOM 2341 C C . ILE A 1 299 ? 12.078 4.808 -40.124 1.00 53.72 299 ILE A C 1
ATOM 2343 O O . ILE A 1 299 ? 12.842 5.768 -40.225 1.00 53.72 299 ILE A O 1
ATOM 2347 N N . SER A 1 300 ? 12.074 3.819 -41.024 1.00 52.56 300 SER A N 1
ATOM 2348 C CA . SER A 1 300 ? 12.963 3.775 -42.197 1.00 52.56 300 SER A CA 1
ATOM 2349 C C . SER A 1 300 ? 12.473 4.635 -43.369 1.00 52.56 300 SER A C 1
ATOM 2351 O O . SER A 1 300 ? 13.289 5.114 -44.160 1.00 52.56 300 SER A O 1
ATOM 2353 N N . SER A 1 301 ? 11.171 4.920 -43.457 1.00 47.38 301 SER A N 1
ATOM 2354 C CA . SER A 1 301 ? 10.629 5.946 -44.347 1.00 47.38 301 SER A CA 1
ATOM 2355 C C . SER A 1 301 ? 10.732 7.332 -43.691 1.00 47.38 301 SER A C 1
ATOM 2357 O O . SER A 1 301 ? 9.903 7.705 -42.866 1.00 47.38 301 SER A O 1
ATOM 2359 N N . GLY A 1 302 ? 11.764 8.109 -44.038 1.00 40.00 302 GLY A N 1
ATOM 2360 C CA . GLY A 1 302 ? 11.945 9.497 -43.581 1.00 40.00 302 GLY A CA 1
ATOM 2361 C C . GLY A 1 302 ? 10.742 10.431 -43.853 1.00 40.00 302 GLY A C 1
ATOM 2362 O O . GLY A 1 302 ? 9.779 10.058 -44.524 1.00 40.00 302 GLY A O 1
ATOM 2363 N N . PRO A 1 303 ? 10.764 11.675 -43.338 1.00 49.75 303 PRO A N 1
ATOM 2364 C CA . PRO A 1 303 ? 9.560 12.445 -43.064 1.00 49.75 303 PRO A CA 1
ATOM 2365 C C . PRO A 1 303 ? 8.955 12.998 -44.353 1.00 49.75 303 PRO A C 1
ATOM 2367 O O . PRO A 1 303 ? 9.425 14.012 -44.842 1.00 49.75 303 PRO A O 1
ATOM 2370 N N . ILE A 1 304 ? 7.908 12.360 -44.872 1.00 46.50 304 ILE A N 1
ATOM 2371 C CA . ILE A 1 304 ? 6.695 12.977 -45.436 1.00 46.50 304 ILE A CA 1
ATOM 2372 C C . ILE A 1 304 ? 5.659 11.848 -45.491 1.00 46.50 304 ILE A C 1
ATOM 2374 O O . ILE A 1 304 ? 5.634 11.044 -46.415 1.00 46.50 304 ILE A O 1
ATOM 2378 N N . ALA A 1 305 ? 4.771 11.805 -44.505 1.00 39.34 305 ALA A N 1
ATOM 2379 C CA . ALA A 1 305 ? 3.477 11.159 -44.665 1.00 39.34 305 ALA A CA 1
ATOM 2380 C C . ALA A 1 305 ? 2.416 12.188 -44.285 1.00 39.34 305 ALA A C 1
ATOM 2382 O O . ALA A 1 305 ? 1.851 12.190 -43.193 1.00 39.34 305 ALA A O 1
ATOM 2383 N N . THR A 1 306 ? 2.167 13.116 -45.208 1.00 36.44 306 THR A N 1
ATOM 2384 C CA . THR A 1 306 ? 0.827 13.674 -45.367 1.00 36.44 306 THR A CA 1
ATOM 2385 C C . THR A 1 306 ? -0.131 12.493 -45.480 1.00 36.44 306 THR A C 1
ATOM 2387 O O . THR A 1 306 ? -0.153 11.807 -46.499 1.00 36.44 306 THR A O 1
ATOM 2390 N N . LEU A 1 307 ? -0.883 12.238 -44.408 1.00 40.78 307 LEU A N 1
ATOM 2391 C CA . LEU A 1 307 ? -2.037 11.345 -44.383 1.00 40.78 307 LEU A CA 1
ATOM 2392 C C . LEU A 1 307 ? -3.095 11.892 -45.349 1.00 40.78 307 LEU A C 1
ATOM 2394 O O . LEU A 1 307 ? -4.001 12.633 -44.981 1.00 40.78 307 LEU A O 1
ATOM 2398 N N . GLY A 1 308 ? -2.943 11.551 -46.617 1.00 37.94 308 GLY A N 1
ATOM 2399 C CA . GLY A 1 308 ? -3.931 11.750 -47.656 1.00 37.94 308 GLY A CA 1
ATOM 2400 C C . GLY A 1 308 ? -3.897 10.515 -48.532 1.00 37.94 308 GLY A C 1
ATOM 2401 O O . GLY A 1 308 ? -2.894 10.261 -49.186 1.00 37.94 308 GLY A O 1
ATOM 2402 N N . SER A 1 309 ? -4.997 9.766 -48.532 1.00 37.62 309 SER A N 1
ATOM 2403 C CA . SER A 1 309 ? -5.251 8.542 -49.304 1.00 37.62 309 SER A CA 1
ATOM 2404 C C . SER A 1 309 ? -4.534 7.268 -48.836 1.00 37.62 309 SER A C 1
ATOM 2406 O O . SER A 1 309 ? -3.516 6.854 -49.372 1.00 37.62 309 SER A O 1
ATOM 2408 N N . ILE A 1 310 ? -5.173 6.563 -47.901 1.00 44.69 310 ILE A N 1
ATOM 2409 C CA . ILE A 1 310 ? -5.238 5.100 -47.992 1.00 44.69 310 ILE A CA 1
ATOM 2410 C C . ILE A 1 310 ? -6.421 4.801 -48.927 1.00 44.69 310 ILE A C 1
ATOM 2412 O O . ILE A 1 310 ? -7.556 5.081 -48.532 1.00 44.69 310 ILE A O 1
ATOM 2416 N N . PRO A 1 311 ? -6.237 4.272 -50.150 1.00 36.69 311 PRO A N 1
ATOM 2417 C CA . PRO A 1 311 ? -7.336 3.666 -50.878 1.00 36.69 311 PRO A CA 1
ATOM 2418 C C . PRO A 1 311 ? -7.473 2.203 -50.441 1.00 36.69 311 PRO A C 1
ATOM 2420 O O . PRO A 1 311 ? -6.575 1.388 -50.650 1.00 36.69 311 PRO A O 1
ATOM 2423 N N . LEU A 1 312 ? -8.625 1.875 -49.851 1.00 37.09 312 LEU A N 1
ATOM 2424 C CA . LEU A 1 312 ? -9.134 0.502 -49.784 1.00 37.09 312 LEU A CA 1
ATOM 2425 C C . LEU A 1 312 ? -9.365 -0.048 -51.215 1.00 37.09 312 LEU A C 1
ATOM 2427 O O . LEU A 1 312 ? -9.559 0.725 -52.156 1.00 37.09 312 LEU A O 1
ATOM 2431 N N . PRO A 1 313 ? -9.315 -1.378 -51.396 1.00 53.47 313 PRO A N 1
ATOM 2432 C CA . PRO A 1 313 ? -9.066 -2.032 -52.674 1.00 53.47 313 PRO A CA 1
ATOM 2433 C C . PRO A 1 313 ? -10.342 -2.198 -53.503 1.00 53.47 313 PRO A C 1
ATOM 2435 O O . PRO A 1 313 ? -11.408 -2.420 -52.939 1.00 53.47 313 PRO A O 1
ATOM 2438 N N . ALA A 1 314 ? -10.204 -2.166 -54.835 1.00 44.75 314 ALA A N 1
ATOM 2439 C CA . ALA A 1 314 ? -10.921 -3.008 -55.810 1.00 44.75 314 ALA A CA 1
ATOM 2440 C C . ALA A 1 314 ? -10.838 -2.399 -57.223 1.00 44.75 314 ALA A C 1
ATOM 2442 O O . ALA A 1 314 ? -11.663 -1.568 -57.593 1.00 44.75 314 ALA A O 1
ATOM 2443 N N . HIS A 1 315 ? -9.886 -2.843 -58.054 1.00 36.75 315 HIS A N 1
ATOM 2444 C CA . HIS A 1 315 ? -10.096 -2.834 -59.509 1.00 36.75 315 HIS A CA 1
ATOM 2445 C C . HIS A 1 315 ? -9.143 -3.810 -60.234 1.00 36.75 315 HIS A C 1
ATOM 2447 O O . HIS A 1 315 ? -7.936 -3.779 -59.978 1.00 36.75 315 HIS A O 1
ATOM 2453 N N . PRO A 1 316 ? -9.630 -4.664 -61.159 1.00 43.34 316 PRO A N 1
ATOM 2454 C CA . PRO A 1 316 ? -8.858 -5.729 -61.816 1.00 43.34 316 PRO A CA 1
ATOM 2455 C C . PRO A 1 316 ? -7.908 -5.227 -62.923 1.00 43.34 316 PRO A C 1
ATOM 2457 O O . PRO A 1 316 ? -7.909 -5.737 -64.038 1.00 43.34 316 PRO A O 1
ATOM 2460 N N . ALA A 1 317 ? -7.073 -4.227 -62.633 1.00 47.34 317 ALA A N 1
ATOM 2461 C CA . ALA A 1 317 ? -6.033 -3.747 -63.552 1.00 47.34 317 ALA A CA 1
ATOM 2462 C C . ALA A 1 317 ? -4.602 -4.108 -63.105 1.00 47.34 317 ALA A C 1
ATOM 2464 O O . ALA A 1 317 ? -3.664 -3.984 -63.890 1.00 47.34 317 ALA A O 1
ATOM 2465 N N . PHE A 1 318 ? -4.420 -4.621 -61.882 1.00 40.16 318 PHE A N 1
ATOM 2466 C CA . PHE A 1 318 ? -3.095 -4.970 -61.351 1.00 40.16 318 PHE A CA 1
ATOM 2467 C C . PHE A 1 318 ? -2.523 -6.292 -61.901 1.00 40.16 318 PHE A C 1
ATOM 2469 O O . PHE A 1 318 ? -1.329 -6.547 -61.784 1.00 40.16 318 PHE A O 1
ATOM 2476 N N . ILE A 1 319 ? -3.347 -7.112 -62.565 1.00 43.28 319 ILE A N 1
ATOM 2477 C CA . ILE A 1 319 ? -2.930 -8.410 -63.125 1.00 43.28 319 ILE A CA 1
ATOM 2478 C C . ILE A 1 319 ? -2.153 -8.247 -64.449 1.00 43.28 319 ILE A C 1
ATOM 2480 O O . ILE A 1 319 ? -1.262 -9.040 -64.747 1.00 43.28 319 ILE A O 1
ATOM 2484 N N . ASN A 1 320 ? -2.393 -7.183 -65.226 1.00 40.12 320 ASN A N 1
ATOM 2485 C CA . ASN A 1 320 ? -1.850 -7.092 -66.590 1.00 40.12 320 ASN A CA 1
ATOM 2486 C C . ASN A 1 320 ? -0.460 -6.441 -66.697 1.00 40.12 320 ASN A C 1
ATOM 2488 O O . ASN A 1 320 ? 0.234 -6.652 -67.691 1.00 40.12 320 ASN A O 1
ATOM 2492 N N . ASN A 1 321 ? 0.003 -5.710 -65.679 1.00 44.94 321 ASN A N 1
ATOM 2493 C CA . ASN A 1 321 ? 1.324 -5.065 -65.730 1.00 44.94 321 ASN A CA 1
ATOM 2494 C C . ASN A 1 321 ? 2.466 -5.920 -65.161 1.00 44.94 321 ASN A C 1
ATOM 2496 O O . ASN A 1 321 ? 3.622 -5.658 -65.485 1.00 44.94 321 ASN A O 1
ATOM 2500 N N . LEU A 1 322 ? 2.167 -6.995 -64.421 1.00 39.31 322 LEU A N 1
ATOM 2501 C CA . LEU A 1 322 ? 3.175 -7.991 -64.035 1.00 39.31 322 LEU A CA 1
ATOM 2502 C C . LEU A 1 322 ? 3.505 -8.948 -65.203 1.00 39.31 322 LEU A C 1
ATOM 2504 O O . LEU A 1 322 ? 4.648 -9.365 -65.371 1.00 39.31 322 LEU A O 1
ATOM 2508 N N . SER A 1 323 ? 2.525 -9.211 -66.080 1.00 42.25 323 SER A N 1
ATOM 2509 C CA . SER A 1 323 ? 2.685 -9.989 -67.322 1.00 42.25 323 SER A CA 1
ATOM 2510 C C . SER A 1 323 ? 3.622 -9.312 -68.339 1.00 42.25 323 SER A C 1
ATOM 2512 O O . SER A 1 323 ? 4.440 -9.982 -68.972 1.00 42.25 323 SER A O 1
ATOM 2514 N N . ASN A 1 324 ? 3.575 -7.980 -68.448 1.00 43.19 324 ASN A N 1
ATOM 2515 C CA . ASN A 1 324 ? 4.404 -7.217 -69.390 1.00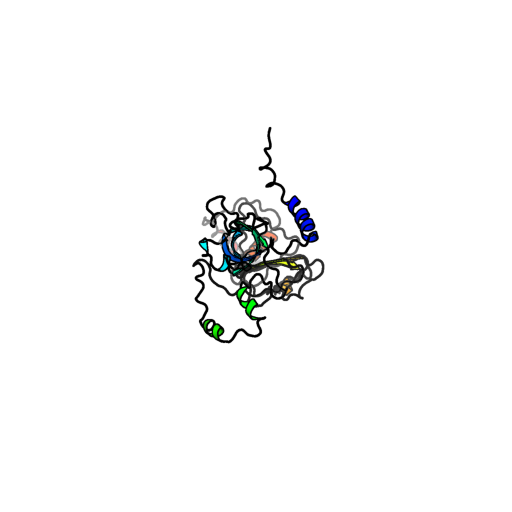 43.19 324 ASN A CA 1
ATOM 2516 C C . ASN A 1 324 ? 5.854 -6.988 -68.921 1.00 43.19 324 ASN A C 1
ATOM 2518 O O . ASN A 1 324 ? 6.710 -6.646 -69.739 1.00 43.19 324 ASN A O 1
ATOM 2522 N N . ALA A 1 325 ? 6.150 -7.200 -67.635 1.00 43.94 325 ALA A N 1
ATOM 2523 C CA . ALA A 1 325 ? 7.507 -7.112 -67.091 1.00 43.94 325 ALA A CA 1
ATOM 2524 C C . ALA A 1 325 ? 8.299 -8.429 -67.232 1.00 43.94 325 ALA A C 1
ATOM 2526 O O . ALA A 1 325 ? 9.526 -8.400 -67.260 1.00 43.94 325 ALA A O 1
ATOM 2527 N N . LEU A 1 326 ? 7.618 -9.572 -67.392 1.00 41.22 326 LEU A N 1
ATOM 2528 C CA . LEU A 1 326 ? 8.245 -10.896 -67.526 1.00 41.22 326 LEU A CA 1
ATOM 2529 C C . LEU A 1 326 ? 8.485 -11.342 -68.984 1.00 41.22 326 LEU A C 1
ATOM 2531 O O . LEU A 1 326 ? 9.224 -12.298 -69.205 1.00 41.22 326 LEU A O 1
ATOM 2535 N N . SER A 1 327 ? 7.929 -10.655 -69.995 1.00 40.72 327 SER A N 1
ATOM 2536 C CA . SER A 1 327 ? 8.103 -11.028 -71.417 1.00 40.72 327 SER A CA 1
ATOM 2537 C C . SER A 1 327 ? 9.266 -10.333 -72.142 1.00 40.72 327 SER A C 1
ATOM 2539 O O . SER A 1 327 ? 9.589 -10.700 -73.271 1.00 40.72 327 SER A O 1
ATOM 2541 N N . LYS A 1 328 ? 9.941 -9.357 -71.514 1.00 43.34 328 LYS A N 1
ATOM 2542 C CA . LYS A 1 328 ? 11.060 -8.615 -72.134 1.00 43.34 328 LYS A CA 1
ATOM 2543 C C . LYS A 1 328 ? 12.453 -9.203 -71.880 1.00 43.34 328 LYS A C 1
ATOM 2545 O O . LYS A 1 328 ? 13.439 -8.638 -72.344 1.00 43.34 328 LYS A O 1
ATOM 2550 N N . THR A 1 329 ? 12.543 -10.369 -71.245 1.00 46.62 329 THR A N 1
ATOM 2551 C CA . THR A 1 329 ? 13.813 -11.063 -70.974 1.00 46.62 329 THR A CA 1
ATOM 2552 C C . THR A 1 329 ? 14.057 -12.231 -71.940 1.00 46.62 329 THR A C 1
ATOM 2554 O O . THR A 1 329 ? 14.364 -13.324 -71.490 1.00 46.62 329 THR A O 1
ATOM 2557 N N . VAL A 1 330 ? 13.924 -12.060 -73.267 1.00 42.19 330 VAL A N 1
ATOM 2558 C CA . VAL A 1 330 ? 14.431 -13.042 -74.260 1.00 42.19 330 VAL A CA 1
ATOM 2559 C C . VAL A 1 330 ? 14.822 -12.361 -75.590 1.00 42.19 330 VAL A C 1
ATOM 2561 O O . VAL A 1 330 ? 14.019 -11.625 -76.156 1.00 42.19 330 VAL A O 1
ATOM 2564 N N . LYS A 1 331 ? 16.011 -12.739 -76.113 1.00 32.72 331 LYS A N 1
ATOM 2565 C CA . LYS A 1 331 ? 16.724 -12.410 -77.389 1.00 32.72 331 LYS A CA 1
ATOM 2566 C C . LYS A 1 331 ? 17.834 -11.353 -77.220 1.00 32.72 331 LYS A C 1
ATOM 2568 O O . LYS A 1 331 ? 17.533 -10.174 -77.144 1.00 32.72 331 LYS A O 1
ATOM 2573 N N . VAL A 1 332 ? 19.121 -11.667 -76.996 1.00 36.09 332 VAL A N 1
ATOM 2574 C CA . VAL A 1 332 ? 20.133 -12.557 -77.645 1.00 36.09 332 VAL A CA 1
ATOM 2575 C C . VAL A 1 332 ? 20.593 -12.101 -79.044 1.00 36.09 332 VAL A C 1
ATOM 2577 O O . VAL A 1 332 ? 19.821 -12.239 -79.983 1.00 36.09 332 VAL A O 1
ATOM 2580 N N . LYS A 1 333 ? 21.896 -11.731 -79.121 1.00 34.53 333 LYS A N 1
ATOM 2581 C CA . LYS A 1 333 ? 22.880 -11.701 -80.249 1.00 34.53 333 LYS A CA 1
ATOM 2582 C C . LYS A 1 333 ? 22.481 -10.915 -81.517 1.00 34.53 333 LYS A C 1
ATOM 2584 O O . LYS A 1 333 ? 21.366 -11.028 -81.998 1.00 34.53 333 LYS A O 1
ATOM 2589 N N . LYS A 1 334 ? 23.361 -10.138 -82.148 1.00 38.38 334 LYS A N 1
ATOM 2590 C CA . LYS A 1 334 ? 24.761 -10.361 -82.552 1.00 38.38 334 LYS A CA 1
ATOM 2591 C C . LYS A 1 334 ? 25.532 -9.050 -82.487 1.00 38.38 334 LYS A C 1
ATOM 2593 O O . LYS A 1 334 ? 24.908 -8.015 -82.796 1.00 38.38 334 LYS A O 1
#

Foldseek 3Di:
DDDPDDPPPVPDPPVVVVVVVVVVVVPPPPPCCQKFKWFFADWAQPWQPLDVPPTAAGGKTFTATPVDPVSVPDDSNQGAIAHEPDRPDDDDADGRFMWIWGAPDPVNNYTHTYDGDDDPPVPPDSQPNHPPVPVVPPDPDPPCPVVVVVVPDPPPPCPPPPDDDDDAAAEDDDVVWDKDDDSANWIWIFDFAALWDPVHWDDPQWTKIKTAHQADNDNYHHLQPTAWIKIWTQFGQVCVSNVPPFDDTDHGHGDIDTDHPDDDDDDPPDDDDDDPDDDTDDPDDPPPCPVVVVVVVVVVPPDDDPPDDPDDDDDPPPVVVVVVVVPPPDDDDD

Sequence (334 aa):
MKRQTLKRDLLFPERNVFGLLRDYQSNSLSDSGFLHRAIVVSIDQLGGALEDKPKNPKNSIKARIISDASHSMLNNDDLPVFWPLFPFDTFPLKEGEHVYVIFENEKRDHGLWLTRIPEPFDTDNRNLALGIEKYKLNQPDVKERQVQDLEKDPEPVNVSPEFTVEKVPVFSARIGDRVIEGSNNTIIVLGRDRSSDKNSGQKDQAGSIDIVVGRSTKNDMDLINDKARIYISMNTDVDDNFGITDGTNAKGAVSIAISADEIRIVAKKDMKLIVKGDVLIGEGASEAAVLGDTLKEIISSGPIATLGSIPLPAHPAFINNLSNALSKTVKVKK

Secondary structure (DSSP, 8-state):
-----SSSGGG-TTHHHHHHHHHHHTT--SS---EEEEEEEEEESSSSSS-TTTTPPTTEEEEEESS-TTTTSS-GGGSPEEEESSTTSPPP--TT-EEEEEESSTT-SEEEEEEEPP--TTT--TT---SSGGGGGS-TT--GGGGGGSSS--------TT-----PPP--PPTT-EEEE-SSSEEEEEEE--SSSTT-S--SS-EEEEEEES--SSSS--TTT-SEEEEEEEEE-HHHHHT--SSS---SEEEEEEE-S------SS------SS-----S--TT-THHHHHHHHHHHS-S-------PPP--TTTTHHHHHHHSSS-----

pLDDT: mean 70.73, std 21.18, range [32.72, 97.0]

=== Feature glossary ===
Feature key, reading from the visual/contextual features back to the raw sequence:

Rendered structure images. Structure images are PyMOL renders from six orthogonal camera directions. Cartoon representation draws helices as coils and strands as arrows; sticks shows the backbone as bonds; surface shows the solvent-excluded envelope. Rainbow coloring maps sequence position to hue (blue→red, N→C); chain coloring assigns a distinct color per polypeptide.

Contact-map, Ramachandran, and PAE plots. Three diagnostic plots accompany the record. The Cα contact map visualizes the tertiary structure as a 2D adjacency matrix (8 Å cutoff, sequence-local contacts suppressed). The Ramachandran plot shows the distribution of backbone (φ, ψ) torsions, with points in the α and β basins reflecting secondary structure content. The PAE plot shows AlphaFold's inter-residue confidence as a color matrix.

InterPro / GO / CATH / organism. The annotation block draws on four external resources. InterPro: which protein families and domains the sequence belongs to. GO: standardized terms for what the protein does, what process it participates in, and where in the cell it acts. CATH: which structural fold it has in the CATH hierarchy. Organism: the species of origin.

Nearest PDB structures. Structural nearest neighbors (via Foldseek easy-search vs the PDB). Reported per hit: target PDB id, E-value, and alignment TM-score. A TM-score above ~0.5 is the conventional threshold for 'same fold'.

Predicted aligned error. Predicted aligned error is AlphaFold's pairwise confidence. Unlike pLDDT (per-residue), PAE is per-residue-pair and captures whether two parts of the structure are correctly placed relative to each other. Units are ångströms of expected positional error.

Solvent-accessible surface area. SASA measures how much of the protein is reachable by solvent. It is computed by rolling a water-sized probe over the atomic surface and summing the exposed area (Å²). Per-residue SASA distinguishes core (buried, low SASA) from surface (exposed, high SASA) residues; total SASA is a whole-molecule size measure.

B-factor. Crystallographic B-factors measure how much each atom's electron density is smeared out, in Å². They rise in mobile loops and surface residues and fall in the buried interior. In AlphaFold models this column is repurposed to hold pLDDT instead.

pLDDT. For AlphaFold models, the B-factor field carries pLDDT — the model's own estimate of local accuracy on a 0–100 scale. Regions with pLDDT<50 should be treated as essentially unmodeled; they often correspond to intrinsically disordered segments.

Backbone torsions (φ/ψ). φ (phi) and ψ (psi) are the two rotatable backbone dihedrals per residue: φ is the C(i-1)–N–Cα–C torsion, ψ is the N–Cα–C–N(i+1) torsion, both in degrees on (−180°, 180°]. α-helical residues cluster near (−60°, −45°); β-strand residues near (−120°, +130°). A Ramachandran plot is simply a scatter of (φ, ψ) for every residue.

Radius of gyration, Cα contacts, bounding box. Radius of gyration (Rg) is the root-mean-square distance of Cα atoms from their centroid — a single number for overall size and compactness. A globular domain of N residues has Rg ≈ 2.2·N^0.38 Å; an extended or disordered chain has a much larger Rg. The Cα contact count is the number of residue pairs whose Cα atoms are within 8 Å and are more than four positions apart in sequence — a standard proxy for tertiary packing density. The bounding box is the smallest axis-aligned box enclosing all Cα atoms.

Secondary structure (3-state, P-SEA). Three-state secondary structure (P-SEA) collapses the eight DSSP classes into helix (a), strand (b), and coil (c). P-SEA assigns these from Cα geometry alone — distances and angles — without requiring backbone oxygens, so it works on any Cα trace.

Secondary structure (8-state, DSSP). Secondary structure is the local, repeating backbone conformation. DSSP classifies it into eight states by reading the hydrogen-bond network: three helix types (H, G, I), two β types (E, B), two non-regular types (T, S), and unstructured coil (-).

Foldseek 3Di. The Foldseek 3Di string encodes local tertiary geometry as a 20-letter alphabet — one character per residue — derived from the relative positions of nearby Cα atoms. Unlike the amino-acid sequence, 3Di is a direct function of the 3D structure, so two proteins with the same fold have similar 3Di strings even at low sequence identity.

mmCIF coordinates. Structure coordinates are given as an mmCIF _atom_site loop: one row per atom with element, residue name, chain id, sequence number, and x/y/z position in Å. Only the four main-chain atoms per residue are included here; side chains are omitted to keep the record compact.

Sequence. This is the polypeptide sequence — one letter per residue, N-terminus first. Length ranges from a few dozen residues for small domains to over a thousand for large multi-domain proteins.